Protein AF-A0A7U9S537-F1 (afdb_monomer_lite)

Foldseek 3Di:
DVVVLLVVLLVVLVVLVVVLVVVLLCCLLQVPHDPVVLVVCVVVVVLDAAEAEAPDPCPLLVVLVVCCVQQNVVRSCCVLVVLLQSLLQVLQSCCLNPVQSLDLVNQLVVQLVVLVVSLVSNNVSRSHYRHPHSSVSNSNSSSNSSVVNVVLCVPQVNDSSSSSVVVVVVSVVVVVVVVVVCCVVCVCVVVVDDPPPPPPDDDDDPDDDDDDDDDDDDDDDDDDDDDDDDDDDDDDDDDDDDDDFPKDKFKFFFADDDDWKTKGQTFDPVQDDPHDDDGDRDPPDGPIAIETEDPQEFEKEFEQADPVRDGDDIDGDDPVPDDGRWIWIFIATDDPNHTYGNYIYTYDHPPD

pLDDT: mean 71.59, std 24.26, range [21.59, 98.38]

Structure (mmCIF, N/CA/C/O backbone):
data_AF-A0A7U9S537-F1
#
_entry.id   AF-A0A7U9S537-F1
#
loop_
_atom_site.group_PDB
_atom_site.id
_atom_site.type_symbol
_atom_site.label_atom_id
_atom_site.label_alt_id
_atom_site.label_comp_id
_atom_site.label_asym_id
_atom_site.label_entity_id
_atom_site.label_seq_id
_atom_site.pdbx_PDB_ins_code
_atom_site.Cartn_x
_atom_site.Cartn_y
_atom_site.Cartn_z
_atom_site.occupancy
_atom_site.B_iso_or_equiv
_atom_site.auth_seq_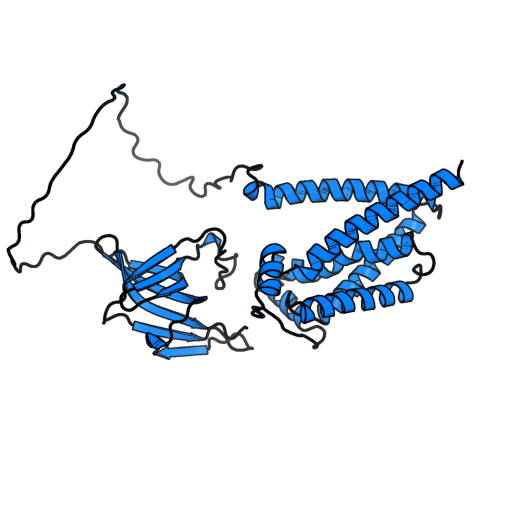id
_atom_site.auth_comp_id
_atom_site.auth_asym_id
_atom_site.auth_atom_id
_atom_site.pdbx_PDB_model_num
ATOM 1 N N . MET A 1 1 ? -14.562 14.421 32.228 1.00 60.25 1 MET A N 1
ATOM 2 C CA . MET A 1 1 ? -13.229 13.904 31.808 1.00 60.25 1 MET A CA 1
ATOM 3 C C . MET A 1 1 ? -13.270 12.826 30.713 1.00 60.25 1 MET A C 1
ATOM 5 O O . MET A 1 1 ? -12.506 12.951 29.761 1.00 60.25 1 MET A O 1
ATOM 9 N N . LYS A 1 2 ? -14.154 11.808 30.769 1.00 64.00 2 LYS A N 1
ATOM 10 C CA . LYS A 1 2 ? -14.198 10.699 29.778 1.00 64.00 2 LYS A CA 1
ATOM 11 C C . LYS A 1 2 ? -14.338 11.145 28.307 1.00 64.00 2 LYS A C 1
ATOM 13 O O . LYS A 1 2 ? -13.623 10.625 27.454 1.00 64.00 2 LYS A O 1
ATOM 18 N N . ASN A 1 3 ? -15.174 12.148 28.013 1.00 80.25 3 ASN A N 1
ATOM 19 C CA . ASN A 1 3 ? -15.318 12.674 26.645 1.00 80.25 3 ASN A CA 1
ATOM 20 C C . ASN A 1 3 ? -14.067 13.413 26.145 1.00 80.25 3 ASN A C 1
ATOM 22 O O . ASN A 1 3 ? -13.684 13.217 24.997 1.00 80.25 3 ASN A O 1
ATOM 26 N N . ARG A 1 4 ? -13.376 14.179 27.006 1.00 89.31 4 ARG A N 1
ATOM 27 C CA . ARG A 1 4 ? -12.121 14.862 26.637 1.00 89.31 4 ARG A CA 1
ATOM 28 C C . ARG A 1 4 ? -11.022 13.857 26.272 1.00 89.31 4 ARG A C 1
ATOM 30 O O . ARG A 1 4 ? -10.411 13.994 25.220 1.00 89.31 4 ARG A O 1
ATOM 37 N N . LYS A 1 5 ? -10.853 12.790 27.067 1.00 90.88 5 LYS A N 1
ATOM 38 C CA . LYS A 1 5 ? -9.895 11.706 26.773 1.00 90.88 5 LYS A CA 1
ATOM 39 C C . LYS A 1 5 ? -10.196 11.011 25.440 1.00 90.88 5 LYS A C 1
ATOM 41 O O . LYS A 1 5 ? -9.287 10.758 24.659 1.00 90.88 5 LYS A O 1
ATOM 46 N N . LYS A 1 6 ? -11.471 10.718 25.161 1.00 91.56 6 LYS A N 1
ATOM 47 C CA . LYS A 1 6 ? -11.888 10.100 23.893 1.00 91.56 6 LYS A CA 1
ATOM 48 C C . LYS A 1 6 ? -11.577 10.993 22.688 1.00 91.56 6 LYS A C 1
ATOM 50 O O . LYS A 1 6 ? -11.088 10.486 21.684 1.00 91.56 6 LYS A O 1
ATOM 55 N N . ILE A 1 7 ? -11.882 12.289 22.780 1.00 94.12 7 ILE A N 1
ATOM 56 C CA . ILE A 1 7 ? -11.614 13.260 21.709 1.00 94.12 7 ILE A CA 1
ATOM 57 C C . ILE A 1 7 ? -10.110 13.354 21.449 1.00 94.12 7 ILE A C 1
ATOM 59 O O . ILE A 1 7 ? -9.692 13.232 20.304 1.00 94.12 7 ILE A O 1
ATOM 63 N N . PHE A 1 8 ? -9.305 13.466 22.508 1.00 96.12 8 PHE A N 1
ATOM 64 C CA . PHE A 1 8 ? -7.848 13.491 22.403 1.00 96.12 8 PHE A CA 1
ATOM 65 C C . PHE A 1 8 ? -7.296 12.263 21.660 1.00 96.12 8 PHE A C 1
ATOM 67 O O . PHE A 1 8 ? -6.622 12.408 20.646 1.00 96.12 8 PHE A O 1
ATOM 74 N N . LEU A 1 9 ? -7.668 11.051 22.088 1.00 96.44 9 LEU A N 1
ATOM 75 C CA . LEU A 1 9 ? -7.214 9.807 21.451 1.00 96.44 9 LEU A CA 1
ATOM 76 C C . LEU A 1 9 ? -7.658 9.689 19.986 1.00 96.44 9 LEU A C 1
ATOM 78 O O . LEU A 1 9 ? -6.900 9.217 19.138 1.00 96.44 9 LEU A O 1
ATOM 82 N N . LYS A 1 10 ? -8.881 10.138 19.675 1.00 95.62 10 LYS A N 1
ATOM 83 C CA . LYS A 1 10 ? -9.376 10.189 18.297 1.00 95.62 10 LYS A CA 1
ATOM 84 C C . LYS A 1 10 ? -8.521 11.130 17.441 1.00 95.62 10 LYS A C 1
ATOM 86 O O . LYS A 1 10 ? -8.226 10.780 16.301 1.00 95.62 10 LYS A O 1
ATOM 91 N N . ASN A 1 11 ? -8.121 12.287 17.969 1.00 96.75 11 ASN A N 1
ATOM 92 C CA . ASN A 1 11 ? -7.274 13.243 17.252 1.00 96.75 11 ASN A CA 1
ATOM 93 C C . ASN A 1 11 ? -5.867 12.682 17.012 1.00 96.75 11 ASN A C 1
ATOM 95 O O . ASN A 1 11 ? -5.367 12.801 15.900 1.00 96.75 11 ASN A O 1
ATOM 99 N N . CYS A 1 12 ? -5.273 11.977 17.981 1.00 97.44 12 CYS A N 1
ATOM 100 C CA . CYS A 1 12 ? -4.010 11.259 17.762 1.00 97.44 12 CYS A CA 1
ATOM 101 C C . CYS A 1 12 ? -4.114 10.268 16.592 1.00 97.44 12 CYS A C 1
ATOM 103 O O . CYS A 1 12 ? -3.234 10.226 15.740 1.00 97.44 12 CYS A O 1
ATOM 105 N N . CYS A 1 13 ? -5.221 9.524 16.492 1.00 97.50 13 CYS A N 1
ATOM 106 C CA . CYS A 1 13 ? -5.442 8.618 15.362 1.00 97.50 13 CYS A CA 1
ATOM 107 C C . CYS A 1 13 ? -5.604 9.359 14.021 1.00 97.50 13 CYS A C 1
ATOM 109 O O . CYS A 1 13 ? -5.212 8.813 12.998 1.00 97.50 13 CYS A O 1
ATOM 111 N N . HIS A 1 14 ? -6.151 10.585 14.004 1.00 97.56 14 HIS A N 1
ATOM 112 C CA . HIS A 1 14 ? -6.178 11.406 12.781 1.00 97.56 14 HIS A CA 1
ATOM 113 C C . HIS A 1 14 ? -4.772 11.843 12.376 1.00 97.56 14 HIS A C 1
ATOM 115 O O . HIS A 1 14 ? -4.449 11.776 11.199 1.00 97.56 14 HIS A O 1
ATOM 121 N N . ILE A 1 15 ? -3.934 12.248 13.334 1.00 97.69 15 ILE A N 1
ATOM 122 C CA . ILE A 1 15 ? -2.543 12.637 13.061 1.00 97.69 15 ILE A CA 1
ATOM 123 C C . ILE A 1 15 ? -1.773 11.454 12.464 1.00 97.69 15 ILE A C 1
ATOM 125 O O . ILE A 1 15 ? -1.146 11.604 11.422 1.00 97.69 15 ILE A O 1
ATOM 129 N N . ILE A 1 16 ? -1.888 10.265 13.067 1.00 97.75 16 ILE A N 1
ATOM 130 C CA . ILE A 1 16 ? -1.276 9.037 12.535 1.00 97.75 16 ILE A CA 1
ATOM 131 C C . ILE A 1 16 ? -1.788 8.748 11.120 1.00 97.75 16 ILE A C 1
ATOM 133 O O . ILE A 1 16 ? -0.999 8.436 10.233 1.00 97.75 16 ILE A O 1
ATOM 137 N N . PHE A 1 17 ? -3.097 8.887 10.891 1.00 97.69 17 PHE A N 1
ATOM 138 C CA . PHE A 1 17 ? -3.678 8.668 9.571 1.00 97.69 17 PHE A CA 1
ATOM 139 C C . PHE A 1 17 ? -3.154 9.667 8.530 1.00 97.69 17 PHE A C 1
ATOM 141 O O . PHE A 1 17 ? -2.837 9.259 7.421 1.00 97.69 17 PHE A O 1
ATOM 148 N N . ILE A 1 18 ? -2.998 10.946 8.882 1.00 97.31 18 ILE A N 1
ATOM 149 C CA . ILE A 1 18 ? -2.424 11.971 7.995 1.00 97.31 18 ILE A CA 1
ATOM 150 C C . ILE A 1 18 ? -0.966 11.644 7.655 1.00 97.31 18 ILE A C 1
ATOM 152 O O . ILE A 1 18 ? -0.596 11.693 6.487 1.00 97.31 18 ILE A O 1
ATOM 156 N N . ILE A 1 19 ? -0.155 11.266 8.648 1.00 95.81 19 ILE A N 1
ATOM 157 C CA . ILE A 1 19 ? 1.237 10.848 8.422 1.00 95.81 19 ILE A CA 1
ATOM 158 C C . ILE A 1 19 ? 1.276 9.654 7.461 1.00 95.81 19 ILE A C 1
ATOM 160 O O . ILE A 1 19 ? 2.015 9.675 6.481 1.00 95.81 19 ILE A O 1
ATOM 164 N N . TYR A 1 20 ? 0.433 8.645 7.692 1.00 95.81 20 TYR A N 1
ATOM 165 C CA . TYR A 1 20 ? 0.287 7.511 6.781 1.00 95.81 20 TYR A CA 1
ATOM 166 C C . TYR A 1 20 ? -0.115 7.945 5.363 1.00 95.81 20 TYR A C 1
ATOM 168 O O . TYR A 1 20 ? 0.469 7.448 4.409 1.00 95.81 20 TYR A O 1
ATOM 176 N N . LEU A 1 21 ? -1.062 8.877 5.202 1.00 95.81 21 LEU A N 1
ATOM 177 C CA . LEU A 1 21 ? -1.477 9.360 3.880 1.00 95.81 21 LEU A CA 1
ATOM 178 C C . LEU A 1 21 ? -0.328 10.041 3.127 1.00 95.81 21 LEU A C 1
ATOM 180 O O . LEU A 1 21 ? -0.217 9.860 1.919 1.00 95.81 21 LEU A O 1
ATOM 184 N N . ILE A 1 22 ? 0.550 10.771 3.821 1.00 93.31 22 ILE A N 1
ATOM 185 C CA . ILE A 1 22 ? 1.752 11.360 3.210 1.00 93.31 22 ILE A CA 1
ATOM 186 C C . ILE A 1 22 ? 2.676 10.254 2.679 1.00 93.31 22 ILE A C 1
ATOM 188 O O . ILE A 1 22 ? 3.131 10.326 1.537 1.00 93.31 22 ILE A O 1
ATOM 192 N N . PHE A 1 23 ? 2.909 9.199 3.468 1.00 90.50 23 PHE A N 1
ATOM 193 C CA . PHE A 1 23 ? 3.682 8.039 3.013 1.00 90.50 23 PHE A CA 1
ATOM 194 C C . PHE A 1 23 ? 3.001 7.292 1.865 1.00 90.50 23 PHE A C 1
ATOM 196 O O . PHE A 1 23 ? 3.683 6.901 0.925 1.00 90.50 23 PHE A O 1
ATOM 203 N N . LEU A 1 24 ? 1.679 7.122 1.911 1.00 92.19 24 LEU A N 1
ATOM 204 C CA . LEU A 1 24 ? 0.904 6.482 0.849 1.00 92.19 24 LEU A CA 1
ATOM 205 C C . LEU A 1 24 ? 1.065 7.241 -0.471 1.00 92.19 24 LEU A C 1
ATOM 207 O O . LEU A 1 24 ? 1.394 6.630 -1.479 1.00 92.19 24 LEU A O 1
ATOM 211 N N . ILE A 1 25 ? 0.901 8.568 -0.450 1.00 90.44 25 ILE A N 1
ATOM 212 C CA . ILE A 1 25 ? 1.099 9.421 -1.628 1.00 90.44 25 ILE A CA 1
ATOM 213 C C . ILE A 1 25 ? 2.518 9.249 -2.168 1.00 90.44 25 ILE A C 1
ATOM 215 O O . ILE A 1 25 ? 2.682 9.035 -3.365 1.00 90.44 25 ILE A O 1
ATOM 219 N N . LYS A 1 26 ? 3.533 9.286 -1.292 1.00 86.81 26 LYS A N 1
ATOM 220 C CA . LYS A 1 26 ? 4.927 9.062 -1.691 1.00 86.81 26 LYS A CA 1
ATOM 221 C C . LYS A 1 26 ? 5.099 7.699 -2.371 1.00 86.81 26 LYS A C 1
ATOM 223 O O . LYS A 1 26 ? 5.650 7.633 -3.458 1.00 86.81 26 LYS A O 1
ATOM 228 N N . ILE A 1 27 ? 4.651 6.620 -1.734 1.00 85.88 27 ILE A N 1
ATOM 229 C CA . ILE A 1 27 ? 4.890 5.249 -2.207 1.00 85.88 27 ILE A CA 1
ATOM 230 C C . ILE A 1 27 ? 4.151 4.974 -3.519 1.00 85.88 27 ILE A C 1
ATOM 232 O O . ILE A 1 27 ? 4.729 4.378 -4.420 1.00 85.88 27 ILE A O 1
ATOM 236 N N . VAL A 1 28 ? 2.892 5.406 -3.630 1.00 88.06 28 VAL A N 1
ATOM 237 C CA . VAL A 1 28 ? 2.053 5.114 -4.798 1.00 88.06 28 VAL A CA 1
ATOM 238 C C . VAL A 1 28 ? 2.446 5.995 -5.981 1.00 88.06 28 VAL A C 1
ATOM 240 O O . VAL A 1 28 ? 2.776 5.475 -7.042 1.00 88.06 28 VAL A O 1
ATOM 243 N N . LEU A 1 29 ? 2.487 7.322 -5.808 1.00 84.50 29 LEU A N 1
ATOM 244 C CA . LEU A 1 29 ? 2.775 8.223 -6.929 1.00 84.50 29 LEU A CA 1
ATOM 245 C C . LEU A 1 29 ? 4.216 8.101 -7.428 1.00 84.50 29 LEU A C 1
ATOM 247 O O . LEU A 1 29 ? 4.447 8.210 -8.623 1.00 84.50 29 LEU A O 1
ATOM 251 N N . PHE A 1 30 ? 5.178 7.851 -6.539 1.00 78.38 30 PHE A N 1
ATOM 252 C CA . PHE A 1 30 ? 6.608 7.849 -6.866 1.00 78.38 30 PHE A CA 1
ATOM 253 C C . PHE A 1 30 ? 7.202 6.430 -6.882 1.00 78.38 30 PHE A C 1
ATOM 255 O O . PHE A 1 30 ? 8.385 6.242 -6.611 1.00 78.38 30 PHE A O 1
ATOM 262 N N . LYS A 1 31 ? 6.383 5.417 -7.210 1.00 72.25 31 LYS A N 1
ATOM 263 C CA . LYS A 1 31 ? 6.772 3.992 -7.250 1.00 72.25 31 LYS A CA 1
ATOM 264 C C . LYS A 1 31 ? 7.982 3.719 -8.156 1.00 72.25 31 LYS A C 1
ATOM 266 O O . LYS A 1 31 ? 8.832 2.912 -7.797 1.00 72.25 31 LYS A O 1
ATOM 271 N N . TYR A 1 32 ? 8.062 4.398 -9.304 1.00 63.59 32 TYR A N 1
ATOM 272 C CA . TYR A 1 32 ? 9.084 4.165 -10.338 1.00 63.59 32 TYR A CA 1
ATOM 273 C C . TYR A 1 32 ? 10.103 5.305 -10.489 1.00 63.59 32 TYR A C 1
ATOM 275 O O . TYR A 1 32 ? 11.031 5.191 -11.287 1.00 63.59 32 TYR A O 1
ATOM 283 N N . ARG A 1 33 ? 9.929 6.426 -9.776 1.00 64.00 33 ARG A N 1
ATOM 284 C CA . ARG A 1 33 ? 10.747 7.639 -9.944 1.00 64.00 33 ARG A CA 1
ATOM 285 C C . ARG A 1 33 ? 10.959 8.359 -8.622 1.00 64.00 33 ARG A C 1
ATOM 287 O O . ARG A 1 33 ? 10.022 8.517 -7.852 1.00 64.00 33 ARG A O 1
ATOM 294 N N . GLY A 1 34 ? 12.166 8.874 -8.393 1.00 59.47 34 GLY A N 1
ATOM 295 C CA . GLY A 1 34 ? 12.442 9.777 -7.276 1.00 59.47 34 GLY A CA 1
ATOM 296 C C . GLY A 1 34 ? 11.678 11.105 -7.389 1.00 59.47 34 GLY A C 1
ATOM 297 O O . GLY A 1 34 ? 11.375 11.579 -8.489 1.00 59.47 34 GLY A O 1
ATOM 298 N N . LEU A 1 35 ? 11.379 11.723 -6.240 1.00 59.81 35 LEU A N 1
ATOM 299 C CA . LEU A 1 35 ? 10.657 13.002 -6.158 1.00 59.81 35 LEU A CA 1
ATOM 300 C C . LEU A 1 35 ? 11.401 14.135 -6.890 1.00 59.81 35 LEU A C 1
ATOM 302 O O . LEU A 1 35 ? 10.772 14.917 -7.592 1.00 59.81 35 LEU A O 1
ATOM 306 N N . THR A 1 36 ? 12.728 14.196 -6.761 1.00 62.34 36 THR A N 1
ATOM 307 C CA . THR A 1 36 ? 13.592 15.226 -7.366 1.00 62.34 36 THR A CA 1
ATOM 308 C C . THR A 1 36 ? 13.603 15.137 -8.890 1.00 62.34 36 THR A C 1
ATOM 310 O O . THR A 1 36 ? 13.175 16.069 -9.560 1.00 62.34 36 THR A O 1
ATOM 313 N N . THR A 1 37 ? 13.940 13.966 -9.437 1.00 63.47 37 THR A N 1
ATOM 314 C CA . THR A 1 37 ? 13.983 13.706 -10.888 1.00 63.47 37 THR A CA 1
ATOM 315 C C . THR A 1 37 ? 12.644 13.978 -11.577 1.00 63.47 37 THR A C 1
ATOM 317 O O . THR A 1 37 ? 12.595 14.375 -12.738 1.00 63.47 37 THR A O 1
ATOM 320 N N . THR A 1 38 ? 11.541 13.748 -10.865 1.00 64.50 38 THR A N 1
ATOM 321 C CA . THR A 1 38 ? 10.193 14.020 -11.366 1.00 64.50 38 THR A CA 1
ATOM 322 C C . THR A 1 38 ? 9.921 15.518 -11.470 1.00 64.50 38 THR A C 1
ATOM 324 O O . THR A 1 38 ? 9.424 15.985 -12.493 1.00 64.50 38 THR A O 1
ATOM 327 N N . VAL A 1 39 ? 10.217 16.267 -10.406 1.00 69.00 39 VAL A N 1
ATOM 328 C CA . VAL A 1 39 ? 9.964 17.711 -10.350 1.00 69.00 39 VAL A CA 1
ATOM 329 C C . VAL A 1 39 ? 10.817 18.441 -11.382 1.00 69.00 39 VAL A C 1
ATOM 331 O O . VAL A 1 39 ? 10.289 19.292 -12.092 1.00 69.00 39 VAL A O 1
ATOM 334 N N . ASP A 1 40 ? 12.081 18.049 -11.539 1.00 67.25 40 ASP A N 1
ATOM 335 C CA . ASP A 1 40 ? 12.981 18.663 -12.516 1.00 67.25 40 ASP A CA 1
ATOM 336 C C . ASP A 1 40 ? 12.452 18.494 -13.946 1.00 67.25 40 ASP A C 1
ATOM 338 O O . ASP A 1 40 ? 12.347 19.476 -14.675 1.00 67.25 40 ASP A O 1
ATOM 342 N N . LYS A 1 41 ? 11.997 17.290 -14.321 1.00 68.56 41 LYS A N 1
ATOM 343 C CA . LYS A 1 41 ? 11.421 17.021 -15.653 1.00 68.56 41 LYS A CA 1
ATOM 344 C C . LYS A 1 41 ? 10.091 17.730 -15.906 1.00 68.56 41 LYS A C 1
ATOM 346 O O . LYS A 1 41 ? 9.830 18.185 -17.018 1.00 68.56 41 LYS A O 1
ATOM 351 N N . LEU A 1 42 ? 9.249 17.851 -14.876 1.00 68.38 42 LEU A N 1
ATOM 352 C CA . LEU A 1 42 ? 8.005 18.623 -14.966 1.00 68.38 42 LEU A CA 1
ATOM 353 C C . LEU A 1 42 ? 8.280 20.120 -15.165 1.00 68.38 42 LEU A C 1
ATOM 355 O O . LEU A 1 42 ? 7.538 20.777 -15.891 1.00 68.38 42 LEU A O 1
ATOM 359 N N . ILE A 1 43 ? 9.336 20.657 -14.544 1.00 75.06 43 ILE A N 1
ATOM 360 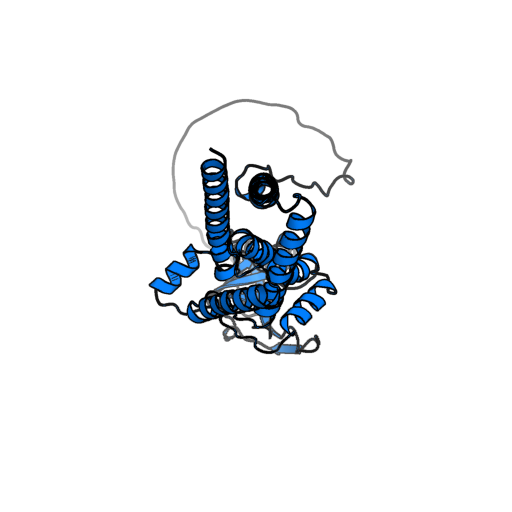C CA . ILE A 1 43 ? 9.732 22.068 -14.671 1.00 75.06 43 ILE A CA 1
ATOM 361 C C . ILE A 1 43 ? 10.418 22.336 -16.016 1.00 75.06 43 ILE A C 1
ATOM 363 O O . ILE A 1 43 ? 10.150 23.367 -16.632 1.00 75.06 43 ILE A O 1
ATOM 367 N N . THR A 1 44 ? 11.275 21.428 -16.493 1.00 74.81 44 THR A N 1
ATOM 368 C CA . THR A 1 44 ? 11.974 21.577 -17.782 1.00 74.81 44 THR A CA 1
ATOM 369 C C . THR A 1 44 ? 11.073 21.318 -18.990 1.00 74.81 44 THR A C 1
ATOM 371 O O . THR A 1 44 ? 11.455 21.638 -20.113 1.00 74.81 44 THR A O 1
ATOM 374 N N . GLY A 1 45 ? 9.870 20.771 -18.783 1.00 66.44 45 GLY A N 1
ATOM 375 C CA . GLY A 1 45 ? 8.938 20.433 -19.860 1.00 66.44 45 GLY A CA 1
ATOM 376 C C . GLY A 1 45 ? 9.359 19.200 -20.664 1.00 66.44 45 GLY A C 1
ATOM 377 O O . GLY A 1 45 ? 8.750 18.898 -21.691 1.00 66.44 45 GLY A O 1
ATOM 378 N N . GLU A 1 46 ? 10.372 18.462 -20.202 1.00 66.69 46 GLU A N 1
ATOM 379 C CA . GLU A 1 46 ? 10.752 17.179 -20.779 1.00 66.69 46 GLU A CA 1
ATOM 380 C C . GLU A 1 46 ? 9.728 16.113 -20.380 1.00 66.69 46 GLU A C 1
ATOM 382 O O . GLU A 1 46 ? 9.886 15.365 -19.413 1.00 66.69 46 GLU A O 1
ATOM 387 N N . LEU A 1 47 ? 8.657 16.018 -21.169 1.00 61.31 47 LEU A N 1
ATOM 388 C CA . LEU A 1 47 ? 7.640 14.966 -21.080 1.00 61.31 47 LEU A CA 1
ATOM 389 C C . LEU A 1 47 ? 8.160 13.620 -21.622 1.00 61.31 47 LEU A C 1
ATOM 391 O O . LEU A 1 47 ? 7.492 12.927 -22.386 1.00 61.31 47 LEU A O 1
ATOM 395 N N . SER A 1 48 ? 9.377 13.239 -21.235 1.00 55.41 48 SER A N 1
ATOM 396 C CA . SER A 1 48 ? 9.991 11.951 -21.545 1.00 55.41 48 SER A CA 1
ATOM 397 C C . SER A 1 48 ? 9.868 11.022 -20.328 1.00 55.41 48 SER A C 1
ATOM 399 O O . SER A 1 48 ? 10.582 11.099 -19.314 1.00 55.41 48 SER A O 1
ATOM 401 N N . GLY A 1 49 ? 8.893 10.113 -20.389 1.00 55.31 49 GLY A N 1
ATOM 402 C CA . GLY A 1 49 ? 8.700 9.126 -19.337 1.00 55.31 49 GLY A CA 1
ATOM 403 C C . GLY A 1 49 ? 7.809 7.949 -19.669 1.00 55.31 49 GLY A C 1
ATOM 404 O O . GLY A 1 49 ? 7.048 7.978 -20.631 1.00 55.31 49 GLY A O 1
ATOM 405 N N . LEU A 1 50 ? 7.952 6.907 -18.844 1.00 53.84 50 LEU A N 1
ATOM 406 C CA . LEU A 1 50 ? 7.144 5.694 -18.872 1.00 53.84 50 LEU A CA 1
ATOM 407 C C . LEU A 1 50 ? 5.695 6.075 -18.550 1.00 53.84 50 LEU A C 1
ATOM 409 O O . LEU A 1 50 ? 5.328 6.181 -17.384 1.00 53.84 50 LEU A O 1
ATOM 413 N N . HIS A 1 51 ? 4.896 6.327 -19.583 1.00 61.84 51 HIS A N 1
ATOM 414 C CA . HIS A 1 51 ? 3.446 6.385 -19.472 1.00 61.84 51 HIS A CA 1
ATOM 415 C C . HIS A 1 51 ? 2.902 5.226 -20.306 1.00 61.84 51 HIS A C 1
ATOM 417 O O . HIS A 1 51 ? 3.059 5.163 -21.524 1.00 61.84 51 HIS A O 1
ATOM 423 N N . SER A 1 52 ? 2.322 4.252 -19.630 1.00 70.44 52 SER A N 1
ATOM 424 C CA . SER A 1 52 ? 1.547 3.195 -20.264 1.00 70.44 52 SER A CA 1
ATOM 425 C C . SER A 1 52 ? 0.219 3.092 -19.532 1.00 70.44 52 SER A C 1
ATOM 427 O O . SER A 1 52 ? 0.064 3.582 -18.410 1.00 70.44 52 SER A O 1
ATOM 429 N N . PHE A 1 53 ? -0.779 2.544 -20.209 1.00 82.31 53 PHE A N 1
ATOM 430 C CA . PHE A 1 53 ? -2.110 2.400 -19.648 1.00 82.31 53 PHE A CA 1
ATOM 431 C C . PHE A 1 53 ? -2.579 0.973 -19.883 1.00 82.31 53 PHE A C 1
ATOM 433 O O . PHE A 1 53 ? -2.819 0.588 -21.028 1.00 82.31 53 PHE A O 1
ATOM 440 N N . ASN A 1 54 ? -2.682 0.192 -18.809 1.00 87.19 54 ASN A N 1
ATOM 441 C CA . ASN A 1 54 ? -3.251 -1.145 -18.857 1.00 87.19 54 ASN A CA 1
ATOM 442 C C . ASN A 1 54 ? -4.709 -1.112 -18.384 1.00 87.19 54 ASN A C 1
ATOM 444 O O . ASN A 1 54 ? -5.005 -0.818 -17.227 1.00 87.19 54 ASN A O 1
ATOM 448 N N . ILE A 1 55 ? -5.624 -1.457 -19.289 1.00 90.62 55 ILE A N 1
ATOM 449 C CA . ILE A 1 55 ? -7.057 -1.619 -18.995 1.00 90.62 55 ILE A CA 1
ATOM 450 C C . ILE A 1 55 ? -7.510 -3.068 -19.008 1.00 90.62 55 ILE A C 1
ATOM 452 O O . ILE A 1 55 ? -8.684 -3.324 -18.739 1.00 90.62 55 ILE A O 1
ATOM 456 N N . ILE A 1 56 ? -6.625 -3.999 -19.363 1.00 91.75 56 ILE A N 1
ATOM 457 C CA . ILE A 1 56 ? -6.959 -5.413 -19.453 1.00 91.75 56 ILE A CA 1
ATOM 458 C C . ILE A 1 56 ? -6.879 -5.982 -18.035 1.00 91.75 56 ILE A C 1
ATOM 460 O O . ILE A 1 56 ? -5.782 -6.086 -17.478 1.00 91.75 56 ILE A O 1
ATOM 464 N N . PRO A 1 57 ? -8.023 -6.348 -17.428 1.00 91.06 57 PRO A N 1
ATOM 465 C CA . PRO A 1 57 ? -8.025 -6.855 -16.068 1.00 91.06 57 PRO A CA 1
ATOM 466 C C . PRO A 1 57 ? -7.264 -8.176 -15.990 1.00 91.06 57 PRO A C 1
ATOM 468 O O . PRO A 1 57 ? -7.392 -9.036 -16.863 1.00 91.06 57 PRO A O 1
ATOM 471 N N . PHE A 1 58 ? -6.549 -8.348 -14.889 1.00 93.12 58 PHE A N 1
ATOM 472 C CA . PHE A 1 58 ? -5.714 -9.483 -14.513 1.00 93.12 58 PHE A CA 1
ATOM 473 C C . PHE A 1 58 ? -4.457 -9.695 -15.361 1.00 93.12 58 PHE A C 1
ATOM 475 O O . PHE A 1 58 ? -3.749 -10.678 -15.129 1.00 93.12 58 PHE A O 1
ATOM 482 N N . GLN A 1 59 ? -4.154 -8.813 -16.319 1.00 91.12 59 GLN A N 1
ATOM 483 C CA . GLN A 1 59 ? -2.954 -8.944 -17.140 1.00 91.12 59 GLN A CA 1
ATOM 484 C C . GLN A 1 59 ? -1.683 -8.793 -16.297 1.00 91.12 59 GLN A C 1
ATOM 486 O O . GLN A 1 59 ? -0.862 -9.709 -16.259 1.00 91.12 59 GLN A O 1
ATOM 491 N N . SER A 1 60 ? -1.535 -7.679 -15.587 1.00 88.12 60 SER A N 1
ATOM 492 C CA . SER A 1 60 ? -0.343 -7.395 -14.788 1.00 88.12 60 SER A CA 1
ATOM 493 C C . SER A 1 60 ? -0.219 -8.361 -13.616 1.00 88.12 60 SER A C 1
ATOM 495 O O . SER A 1 60 ? 0.871 -8.844 -13.315 1.00 88.12 60 SER A O 1
ATOM 497 N N . ILE A 1 61 ? -1.338 -8.740 -12.989 1.00 90.69 61 ILE A N 1
ATOM 498 C CA . ILE A 1 61 ? -1.351 -9.792 -11.958 1.00 90.69 61 ILE A CA 1
ATOM 499 C C . ILE A 1 61 ? -0.799 -11.105 -12.520 1.00 90.69 61 ILE A C 1
ATOM 501 O O . ILE A 1 61 ? -0.002 -11.775 -11.857 1.00 90.69 61 ILE A O 1
ATOM 505 N N . TRP A 1 62 ? -1.202 -11.484 -13.734 1.00 91.62 62 TRP A N 1
ATOM 506 C CA . TRP A 1 62 ? -0.700 -12.686 -14.390 1.00 91.62 62 TRP A CA 1
ATOM 507 C C . TRP A 1 62 ? 0.789 -12.576 -14.726 1.00 91.62 62 TRP A C 1
ATOM 509 O O . TRP A 1 62 ? 1.538 -13.517 -14.471 1.00 91.62 62 TRP A O 1
ATOM 519 N N . GLU A 1 63 ? 1.244 -11.428 -15.223 1.00 86.06 63 GLU A N 1
ATOM 520 C CA . GLU A 1 63 ? 2.660 -11.166 -15.502 1.00 86.06 63 GLU A CA 1
ATOM 521 C C . GLU A 1 63 ? 3.519 -11.251 -14.233 1.00 86.06 63 GLU A C 1
ATOM 523 O O . GLU A 1 63 ? 4.511 -11.983 -14.203 1.00 86.06 63 GLU A O 1
ATOM 528 N N . PHE A 1 64 ? 3.099 -10.611 -13.138 1.00 86.81 64 PHE A N 1
ATOM 529 C CA . PHE A 1 64 ? 3.779 -10.727 -11.846 1.00 86.81 64 PHE A CA 1
ATOM 530 C C . PHE A 1 64 ? 3.744 -12.155 -11.297 1.00 86.81 64 PHE A C 1
ATOM 532 O O . PHE A 1 64 ? 4.712 -12.606 -10.686 1.00 86.81 64 PHE A O 1
ATOM 539 N N . THR A 1 65 ? 2.666 -12.897 -11.551 1.00 88.50 65 THR A N 1
ATOM 540 C CA . THR A 1 65 ? 2.569 -14.310 -11.173 1.00 88.50 65 THR A CA 1
ATOM 541 C C . THR A 1 65 ? 3.553 -15.172 -11.955 1.00 88.50 65 THR A C 1
ATOM 543 O O . THR A 1 65 ? 4.252 -15.984 -11.354 1.00 88.50 65 THR A O 1
ATOM 546 N N . LYS A 1 66 ? 3.691 -14.963 -13.269 1.00 89.12 66 LYS A N 1
ATOM 547 C CA . LYS A 1 66 ? 4.719 -15.641 -14.073 1.00 89.12 66 LYS A CA 1
ATOM 548 C C . LYS A 1 66 ? 6.121 -15.340 -13.561 1.00 89.12 66 LYS A C 1
ATOM 550 O O . LYS A 1 66 ? 6.898 -16.275 -13.399 1.00 89.12 66 LYS A O 1
ATOM 555 N N . LEU A 1 67 ? 6.410 -14.073 -13.244 1.00 80.38 67 LEU A N 1
ATOM 556 C CA . LEU A 1 67 ? 7.695 -13.674 -12.663 1.00 80.38 67 LEU A CA 1
ATOM 557 C C . LEU A 1 67 ? 8.005 -14.450 -11.380 1.00 80.38 67 LEU A C 1
ATOM 559 O O . LEU A 1 67 ? 9.152 -14.835 -11.161 1.00 80.38 67 LEU A O 1
ATOM 563 N N . MET A 1 68 ? 6.990 -14.742 -10.558 1.00 85.19 68 MET A N 1
ATOM 564 C CA . MET A 1 68 ? 7.196 -15.541 -9.352 1.00 85.19 68 MET A CA 1
ATOM 565 C C . MET A 1 68 ? 7.634 -16.978 -9.639 1.00 85.19 68 MET A C 1
ATOM 567 O O . MET A 1 68 ? 8.467 -17.514 -8.913 1.00 85.19 68 MET A O 1
ATOM 571 N N . PHE A 1 69 ? 7.099 -17.588 -10.696 1.00 84.31 69 PHE A N 1
ATOM 572 C CA . PHE A 1 69 ? 7.435 -18.956 -11.093 1.00 84.31 69 PHE A CA 1
ATOM 573 C C . PHE A 1 69 ? 8.685 -19.049 -11.977 1.00 84.31 69 PHE A C 1
ATOM 575 O O . PHE A 1 69 ? 9.236 -20.135 -12.129 1.00 84.31 69 PHE A O 1
ATOM 582 N N . SER A 1 70 ? 9.158 -17.931 -12.531 1.00 78.25 70 SER A N 1
ATOM 583 C CA . SER A 1 70 ? 10.325 -17.871 -13.417 1.00 78.25 70 SER A CA 1
ATOM 584 C C . SER A 1 70 ? 11.623 -17.458 -12.708 1.00 78.25 70 SER A C 1
ATOM 586 O O . SER A 1 70 ? 12.546 -16.988 -13.367 1.00 78.25 70 SER A O 1
ATOM 588 N N . GLY A 1 71 ? 11.690 -17.577 -11.378 1.00 80.00 71 GLY A N 1
ATOM 589 C CA . GLY A 1 71 ? 12.879 -17.248 -10.579 1.00 80.00 71 GLY A CA 1
ATOM 590 C C . GLY A 1 71 ? 12.885 -15.850 -9.946 1.00 80.00 71 GLY A C 1
ATOM 591 O O . GLY A 1 71 ? 13.679 -15.603 -9.049 1.00 80.00 71 GLY A O 1
ATOM 592 N N . TYR A 1 72 ? 11.948 -14.960 -10.294 1.00 79.12 72 TYR A N 1
ATOM 593 C CA . TYR A 1 72 ? 11.860 -13.598 -9.738 1.00 79.12 72 TYR A CA 1
ATOM 594 C C . TYR A 1 72 ? 10.757 -13.463 -8.680 1.00 79.12 72 TYR A C 1
ATOM 596 O O . TYR A 1 72 ? 9.972 -12.504 -8.687 1.00 79.12 72 TYR A O 1
ATOM 604 N N . PHE A 1 73 ? 10.703 -14.422 -7.747 1.00 78.75 73 PHE A N 1
ATOM 605 C CA . PHE A 1 73 ? 9.682 -14.493 -6.696 1.00 78.75 73 PHE A CA 1
ATOM 606 C C . PHE A 1 73 ? 9.511 -13.175 -5.948 1.00 78.75 73 PHE A C 1
ATOM 608 O O . PHE A 1 73 ? 8.415 -12.620 -5.933 1.00 78.75 73 PHE A O 1
ATOM 615 N N . SER A 1 74 ? 10.594 -12.623 -5.401 1.00 77.94 74 SER A N 1
ATOM 616 C CA . SER A 1 74 ? 10.544 -11.397 -4.600 1.00 77.94 74 SER A CA 1
ATOM 617 C C . SER A 1 74 ? 9.940 -10.219 -5.367 1.00 77.94 74 SER A C 1
ATOM 619 O O . SER A 1 74 ? 9.150 -9.464 -4.808 1.00 77.94 74 SER A O 1
ATOM 621 N N . ARG A 1 75 ? 10.244 -10.073 -6.664 1.00 74.12 75 ARG A N 1
ATOM 622 C CA . ARG A 1 75 ? 9.726 -8.972 -7.489 1.00 74.12 75 ARG A CA 1
ATOM 623 C C . ARG A 1 75 ? 8.236 -9.128 -7.773 1.00 74.12 75 ARG A C 1
ATOM 625 O O . ARG A 1 75 ? 7.484 -8.172 -7.582 1.00 74.12 75 ARG A O 1
ATOM 632 N N . GLY A 1 76 ? 7.809 -10.306 -8.228 1.00 78.25 76 GLY A N 1
ATOM 633 C CA . GLY A 1 76 ? 6.396 -10.568 -8.509 1.00 78.25 76 GLY A CA 1
ATOM 634 C C . GLY A 1 76 ? 5.544 -10.491 -7.240 1.00 78.25 76 GLY A C 1
ATOM 635 O O . GLY A 1 76 ? 4.521 -9.804 -7.212 1.00 78.25 76 GLY A O 1
ATOM 636 N N . PHE A 1 77 ? 6.033 -11.093 -6.153 1.00 85.19 77 PHE A N 1
ATOM 637 C CA . PHE A 1 77 ? 5.390 -11.062 -4.845 1.00 85.19 77 PHE A CA 1
ATOM 638 C C . PHE A 1 77 ? 5.252 -9.630 -4.327 1.00 85.19 77 PHE A C 1
ATOM 640 O O . PHE A 1 77 ? 4.147 -9.216 -3.988 1.00 85.19 77 PHE A O 1
ATOM 647 N N . ASN A 1 78 ? 6.331 -8.838 -4.326 1.00 81.88 78 ASN A N 1
ATOM 648 C CA . ASN A 1 78 ? 6.296 -7.466 -3.817 1.00 81.88 78 ASN A CA 1
ATOM 649 C C . ASN A 1 78 ? 5.361 -6.551 -4.616 1.00 81.88 78 ASN A C 1
ATOM 651 O O . ASN A 1 78 ? 4.757 -5.667 -4.017 1.00 81.88 78 ASN A O 1
ATOM 655 N N . ASN A 1 79 ? 5.195 -6.753 -5.927 1.00 85.19 79 ASN A N 1
ATOM 656 C CA . ASN A 1 79 ? 4.258 -5.942 -6.712 1.00 85.19 79 ASN A CA 1
ATOM 657 C C . ASN A 1 79 ? 2.800 -6.240 -6.346 1.00 85.19 79 ASN A C 1
ATOM 659 O O . ASN A 1 79 ? 2.041 -5.319 -6.055 1.00 85.19 79 ASN A O 1
ATOM 663 N N . ILE A 1 80 ? 2.423 -7.519 -6.276 1.00 88.75 80 ILE A N 1
ATOM 664 C CA . ILE A 1 80 ? 1.049 -7.906 -5.927 1.00 88.75 80 ILE A CA 1
ATOM 665 C C . ILE A 1 80 ? 0.759 -7.570 -4.459 1.00 88.75 80 ILE A C 1
ATOM 667 O O . ILE A 1 80 ? -0.203 -6.876 -4.131 1.00 88.75 80 ILE A O 1
ATOM 671 N N . VAL A 1 81 ? 1.609 -8.059 -3.558 1.00 89.81 81 VAL A N 1
ATOM 672 C CA . VAL A 1 81 ? 1.421 -7.942 -2.110 1.00 89.81 81 VAL A CA 1
ATOM 673 C C . VAL A 1 81 ? 1.619 -6.503 -1.653 1.00 89.81 81 VAL A C 1
ATOM 675 O O . VAL A 1 81 ? 0.831 -6.015 -0.848 1.00 89.81 81 VAL A O 1
ATOM 678 N N . GLY A 1 82 ? 2.605 -5.787 -2.192 1.00 86.81 82 GLY A N 1
ATOM 679 C CA . GLY A 1 82 ? 2.846 -4.383 -1.865 1.00 86.81 82 GLY A CA 1
ATOM 680 C C . GLY A 1 82 ? 1.634 -3.502 -2.159 1.00 86.81 82 GLY A C 1
ATOM 681 O O . GLY A 1 82 ? 1.205 -2.760 -1.274 1.00 86.81 82 GLY A O 1
ATOM 682 N N . ASN A 1 83 ? 1.021 -3.651 -3.338 1.00 88.25 83 ASN A N 1
ATOM 683 C CA . ASN A 1 83 ? -0.180 -2.898 -3.711 1.00 88.25 83 ASN A CA 1
ATOM 684 C C . ASN A 1 83 ? -1.367 -3.210 -2.770 1.00 88.25 83 ASN A C 1
ATOM 686 O O . ASN A 1 83 ? -2.033 -2.306 -2.266 1.00 88.25 83 ASN A O 1
ATOM 690 N N . VAL A 1 84 ? -1.580 -4.479 -2.399 1.00 94.44 84 VAL A N 1
ATOM 691 C CA . VAL A 1 84 ? -2.628 -4.842 -1.421 1.00 94.44 84 VAL A CA 1
ATOM 692 C C . VAL A 1 84 ? -2.335 -4.253 -0.033 1.00 94.44 84 VAL A C 1
ATOM 694 O O . VAL A 1 84 ? -3.192 -3.617 0.587 1.00 94.44 84 VAL A O 1
ATOM 697 N N . PHE A 1 85 ? -1.131 -4.459 0.501 1.00 93.44 85 PHE A N 1
ATOM 698 C CA . PHE A 1 85 ? -0.830 -4.103 1.888 1.00 93.44 85 PHE A CA 1
ATOM 699 C C . PHE A 1 85 ? -0.663 -2.598 2.103 1.00 93.44 85 PHE A C 1
ATOM 701 O O . PHE A 1 85 ? -0.999 -2.118 3.188 1.00 93.44 85 PHE A O 1
ATOM 708 N N . VAL A 1 86 ? -0.237 -1.828 1.095 1.00 92.88 86 VAL A N 1
ATOM 709 C CA . VAL A 1 86 ? -0.093 -0.371 1.236 1.00 92.88 86 VAL A CA 1
ATOM 710 C C . VAL A 1 86 ? -1.446 0.324 1.445 1.00 92.88 86 VAL A C 1
ATOM 712 O O . VAL A 1 86 ? -1.516 1.303 2.191 1.00 92.88 86 VAL A O 1
ATOM 715 N N . PHE A 1 87 ? -2.542 -0.222 0.899 1.00 96.50 87 PHE A N 1
ATOM 716 C CA . PHE A 1 87 ? -3.910 0.294 1.072 1.00 96.50 87 PHE A CA 1
ATOM 717 C C . PHE A 1 87 ? -4.676 -0.296 2.268 1.00 96.50 87 PHE A C 1
ATOM 719 O O . PHE A 1 87 ? -5.728 0.227 2.656 1.00 96.50 87 PHE A O 1
ATOM 726 N N . ALA A 1 88 ? -4.164 -1.347 2.913 1.00 97.50 88 ALA A N 1
ATOM 727 C CA . ALA A 1 88 ? -4.824 -1.931 4.080 1.00 97.50 88 ALA A CA 1
ATOM 728 C C . ALA A 1 88 ? -4.987 -0.945 5.258 1.00 97.50 88 ALA A C 1
ATOM 730 O O . ALA A 1 88 ? -6.094 -0.850 5.806 1.00 97.50 88 ALA A O 1
ATOM 731 N N . PRO A 1 89 ? -3.982 -0.128 5.635 1.00 96.94 89 PRO A N 1
ATOM 732 C CA . PRO A 1 89 ? -4.174 0.870 6.682 1.00 96.94 89 PRO A CA 1
ATOM 733 C C . PRO A 1 89 ? -5.250 1.901 6.320 1.00 96.94 89 PRO A C 1
ATOM 735 O O . PRO A 1 89 ? -6.028 2.283 7.195 1.00 96.94 89 PRO A O 1
ATOM 738 N N . PHE A 1 90 ? -5.380 2.295 5.046 1.00 97.94 90 PHE A N 1
ATOM 739 C CA . PHE A 1 90 ? -6.447 3.195 4.599 1.00 97.94 90 PHE A CA 1
ATOM 740 C C . PHE A 1 90 ? -7.832 2.635 4.942 1.00 97.94 90 PHE A C 1
ATOM 742 O O . PHE A 1 90 ? -8.605 3.296 5.641 1.00 97.94 90 PHE A O 1
ATOM 749 N N . GLY A 1 91 ? -8.123 1.392 4.539 1.00 97.62 91 GLY A N 1
ATOM 750 C CA . GLY A 1 91 ? -9.396 0.726 4.840 1.00 97.62 91 GLY A CA 1
ATOM 751 C C . GLY A 1 91 ? -9.688 0.620 6.341 1.00 97.62 91 GLY A C 1
ATOM 752 O O . GLY A 1 91 ? -10.822 0.846 6.785 1.00 97.62 91 GLY A O 1
ATOM 753 N N . TYR A 1 92 ? -8.656 0.350 7.144 1.00 98.25 92 TYR A N 1
ATOM 754 C CA . TYR A 1 92 ? -8.753 0.324 8.602 1.00 98.25 92 TYR A CA 1
ATOM 755 C C . TYR A 1 92 ? -9.098 1.702 9.191 1.00 98.25 92 TYR A C 1
ATOM 757 O O . TYR A 1 92 ? -10.086 1.842 9.925 1.00 98.25 92 TYR A O 1
ATOM 765 N N . PHE A 1 93 ? -8.317 2.734 8.857 1.00 98.12 93 PHE A N 1
ATOM 766 C CA . PHE A 1 93 ? -8.452 4.070 9.437 1.00 98.12 93 PHE A CA 1
ATOM 767 C C . PHE A 1 93 ? -9.775 4.732 9.069 1.00 98.12 93 PHE A C 1
ATOM 769 O O . PHE A 1 93 ? -10.434 5.289 9.954 1.00 98.12 93 PHE A O 1
ATOM 776 N N . ILE A 1 94 ? -10.232 4.626 7.815 1.00 97.38 94 ILE A N 1
ATOM 777 C CA . ILE A 1 94 ? -11.520 5.224 7.442 1.00 97.38 94 ILE A CA 1
ATOM 778 C C . ILE A 1 94 ? -12.676 4.587 8.222 1.00 97.38 94 ILE A C 1
ATOM 780 O O . ILE A 1 94 ? -13.595 5.284 8.653 1.00 97.38 94 ILE A O 1
ATOM 784 N N . SER A 1 95 ? -12.595 3.285 8.497 1.00 97.12 95 SER A N 1
ATOM 785 C CA . SER A 1 95 ? -13.607 2.545 9.257 1.00 97.12 95 SER A CA 1
ATOM 786 C C . SER A 1 95 ? -13.582 2.882 10.752 1.00 97.12 95 SER A C 1
ATOM 788 O O . SER A 1 95 ? -14.632 2.981 11.409 1.00 97.12 95 SER A O 1
ATOM 790 N N . LEU A 1 96 ? -12.378 3.113 11.286 1.00 96.75 96 LEU A N 1
ATOM 791 C CA . LEU A 1 96 ? -12.142 3.538 12.662 1.00 96.75 96 LEU A CA 1
ATOM 792 C C . LEU A 1 96 ? -12.658 4.961 12.916 1.00 96.75 96 LEU A C 1
ATOM 794 O O . LEU A 1 96 ? -13.381 5.189 13.894 1.00 96.75 96 LEU A O 1
ATOM 798 N N . LEU A 1 97 ? -12.309 5.906 12.039 1.00 96.00 97 LEU A N 1
ATOM 799 C CA . LEU A 1 97 ? -12.518 7.342 12.241 1.00 96.00 97 LEU A CA 1
ATOM 800 C C . LEU A 1 97 ? -13.884 7.833 11.735 1.00 96.00 97 LEU A C 1
ATOM 802 O O . LEU A 1 97 ? -14.468 8.742 12.343 1.00 96.00 97 LEU A O 1
ATOM 806 N N . HIS A 1 98 ? -14.446 7.195 10.700 1.00 94.44 98 HIS A N 1
ATOM 807 C CA . HIS A 1 98 ? -15.698 7.609 10.062 1.00 94.44 98 HIS A CA 1
ATOM 808 C C . HIS A 1 98 ? -16.791 6.545 10.195 1.00 94.44 98 HIS A C 1
ATOM 810 O O . HIS A 1 98 ? -16.755 5.472 9.602 1.00 94.44 98 HIS A O 1
ATOM 816 N N . LYS A 1 99 ? -17.862 6.877 10.929 1.00 89.06 99 LYS A N 1
ATOM 817 C CA . LYS A 1 99 ? -18.989 5.953 11.166 1.00 89.06 99 LYS A CA 1
ATOM 818 C C . LYS A 1 99 ? -19.711 5.512 9.885 1.00 89.06 99 LYS A C 1
ATOM 820 O O . LYS A 1 99 ? -20.247 4.408 9.861 1.00 89.06 99 LYS A O 1
ATOM 825 N N . LYS A 1 100 ? -19.729 6.359 8.847 1.00 90.81 100 LYS A N 1
ATOM 826 C CA . LYS A 1 100 ? -20.330 6.047 7.538 1.00 90.81 100 LYS A CA 1
ATOM 827 C C . LYS A 1 100 ? -19.567 4.926 6.815 1.00 90.81 100 LYS A C 1
ATOM 829 O O . LYS A 1 100 ? -20.185 4.124 6.128 1.00 90.81 100 LYS A O 1
ATOM 834 N N . CYS A 1 101 ? -18.266 4.793 7.071 1.00 92.56 101 CYS A N 1
ATOM 835 C CA . CYS A 1 101 ? -17.381 3.795 6.472 1.00 92.56 101 CYS A CA 1
ATOM 836 C C . CYS A 1 101 ? -17.318 2.492 7.294 1.00 92.56 101 CYS A C 1
ATOM 838 O O . CYS A 1 101 ? -16.281 1.858 7.391 1.00 92.56 101 CYS A O 1
ATOM 840 N N . ARG A 1 102 ? -18.423 2.066 7.925 1.00 93.06 102 ARG A N 1
ATOM 841 C CA . ARG A 1 102 ? -18.481 0.818 8.726 1.00 93.06 102 ARG A CA 1
ATOM 842 C C . ARG A 1 102 ? -19.172 -0.350 8.010 1.00 93.06 102 ARG A C 1
ATOM 844 O O . ARG A 1 102 ? -19.517 -1.355 8.644 1.00 93.06 102 ARG A O 1
ATOM 851 N N . LYS A 1 103 ? -19.353 -0.220 6.694 1.00 95.81 103 LYS A N 1
ATOM 852 C CA . LYS A 1 103 ? -19.876 -1.241 5.778 1.00 95.81 103 LYS A CA 1
ATOM 853 C C . LYS A 1 103 ? -18.840 -1.506 4.687 1.00 95.81 103 LYS A C 1
ATOM 855 O O . LYS A 1 103 ? -18.326 -0.544 4.120 1.00 95.81 103 LYS A O 1
ATOM 860 N N . LEU A 1 104 ? -18.615 -2.780 4.355 1.00 95.56 104 LEU A N 1
ATOM 861 C CA . LEU A 1 104 ? -17.630 -3.190 3.347 1.00 95.56 104 LEU A CA 1
ATOM 862 C C . LEU A 1 104 ? -17.873 -2.495 2.003 1.00 95.56 104 LEU A C 1
ATOM 864 O O . LEU A 1 104 ? -16.958 -1.893 1.465 1.00 95.56 104 LEU A O 1
ATOM 868 N N . LYS A 1 105 ? -19.126 -2.468 1.523 1.00 96.19 105 LYS A N 1
ATOM 869 C CA . LYS A 1 105 ? -19.495 -1.782 0.272 1.00 96.19 105 LYS A CA 1
ATOM 870 C C . LYS A 1 105 ? -19.080 -0.307 0.262 1.00 96.19 105 LYS A C 1
ATOM 872 O O . LYS A 1 105 ? -18.541 0.168 -0.725 1.00 96.19 105 LYS A O 1
ATOM 877 N N . THR A 1 106 ? -19.321 0.423 1.352 1.00 96.44 106 THR A N 1
ATOM 878 C CA . THR A 1 106 ? -18.958 1.847 1.435 1.00 96.44 106 THR A CA 1
ATOM 879 C C . THR A 1 106 ? -17.446 2.034 1.413 1.00 96.44 106 THR A C 1
ATOM 881 O O . THR A 1 106 ? -16.953 2.911 0.718 1.00 96.44 106 THR A O 1
ATOM 884 N N . VAL A 1 107 ? -16.721 1.196 2.153 1.00 97.00 107 VAL A N 1
ATOM 885 C CA . VAL A 1 107 ? -15.256 1.235 2.234 1.00 97.00 107 VAL A CA 1
ATOM 886 C C . VAL A 1 107 ? -14.623 0.877 0.890 1.00 97.00 107 VAL A C 1
ATOM 888 O O . VAL A 1 107 ? -13.753 1.607 0.434 1.00 97.00 107 VAL A O 1
ATOM 891 N N . ALA A 1 108 ? -15.125 -0.157 0.213 1.00 97.00 108 ALA A N 1
ATOM 892 C CA . ALA A 1 108 ? -14.673 -0.561 -1.115 1.00 97.00 108 ALA A CA 1
ATOM 893 C C . ALA A 1 108 ? -14.921 0.524 -2.175 1.00 97.00 108 ALA A C 1
ATOM 895 O O . ALA A 1 108 ? -14.025 0.810 -2.956 1.00 97.00 108 ALA A O 1
ATOM 896 N N . ILE A 1 109 ? -16.090 1.181 -2.171 1.00 97.81 109 ILE A N 1
ATOM 897 C CA . ILE A 1 109 ? -16.382 2.287 -3.103 1.00 97.81 109 ILE A CA 1
ATOM 898 C C . ILE A 1 109 ? -15.429 3.466 -2.872 1.00 97.81 109 ILE A C 1
ATOM 900 O O . ILE A 1 109 ? -14.894 4.018 -3.827 1.00 97.81 109 ILE A O 1
ATOM 904 N N . VAL A 1 110 ? -15.197 3.853 -1.612 1.00 97.56 110 VAL A N 1
ATOM 905 C CA . VAL A 1 110 ? -14.242 4.927 -1.293 1.00 97.56 110 VAL A CA 1
ATOM 906 C C . VAL A 1 110 ? -12.827 4.530 -1.719 1.00 97.56 110 VAL A C 1
ATOM 908 O O . VAL A 1 110 ? -12.142 5.332 -2.341 1.00 97.56 110 VAL A O 1
ATOM 911 N N . GLY A 1 111 ? -12.409 3.295 -1.429 1.00 97.06 111 GLY A N 1
ATOM 912 C CA . GLY A 1 111 ? -11.115 2.758 -1.852 1.00 97.06 111 GLY A CA 1
ATOM 913 C C . GLY A 1 111 ? -10.936 2.767 -3.368 1.00 97.06 111 GLY A C 1
ATOM 914 O O . GLY A 1 111 ? -9.898 3.206 -3.844 1.00 97.06 111 GLY A O 1
ATOM 915 N N . PHE A 1 112 ? -11.970 2.375 -4.117 1.00 97.88 112 PHE A N 1
ATOM 916 C CA . PHE A 1 112 ? -11.971 2.398 -5.579 1.00 97.88 112 PHE A CA 1
ATOM 917 C C . PHE A 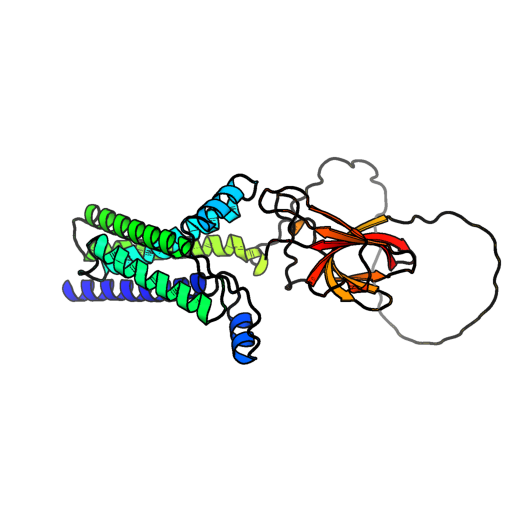1 112 ? -11.720 3.807 -6.121 1.00 97.88 112 PHE A C 1
ATOM 919 O O . PHE A 1 112 ? -10.811 3.993 -6.919 1.00 97.88 112 PHE A O 1
ATOM 926 N N . PHE A 1 113 ? -12.470 4.812 -5.655 1.00 98.06 113 PHE A N 1
ATOM 927 C CA . PHE A 1 113 ? -12.292 6.185 -6.140 1.00 98.06 113 PHE A CA 1
ATOM 928 C C . PHE A 1 113 ? -10.951 6.796 -5.731 1.00 98.06 113 PHE A C 1
ATOM 930 O O . PHE A 1 113 ? -10.378 7.559 -6.503 1.00 98.06 113 PHE A O 1
ATOM 937 N N . VAL A 1 114 ? -10.438 6.464 -4.543 1.00 97.00 114 VAL A N 1
ATOM 938 C CA . VAL A 1 114 ? -9.105 6.913 -4.122 1.00 97.00 114 VAL A CA 1
ATOM 939 C C . VAL A 1 114 ? -8.018 6.256 -4.969 1.00 97.00 114 VAL A C 1
ATOM 941 O O . VAL A 1 114 ? -7.115 6.952 -5.417 1.00 97.00 114 VAL A O 1
ATOM 944 N N . SER A 1 115 ? -8.112 4.953 -5.236 1.00 96.31 115 SER A N 1
ATOM 945 C CA . SER A 1 115 ? -7.150 4.276 -6.107 1.00 96.31 115 SER A CA 1
ATOM 946 C C . SER A 1 115 ? -7.216 4.800 -7.537 1.00 96.31 115 SER A C 1
ATOM 948 O O . SER A 1 115 ? -6.184 5.101 -8.114 1.00 96.31 115 SER A O 1
ATOM 950 N N . LEU A 1 116 ? -8.420 4.984 -8.085 1.00 95.75 116 LEU A N 1
ATOM 951 C CA . LEU A 1 116 ? -8.613 5.563 -9.412 1.00 95.75 116 LEU A CA 1
ATOM 952 C C . LEU A 1 116 ? -8.004 6.968 -9.509 1.00 95.75 116 LEU A C 1
ATOM 954 O O . LEU A 1 116 ? -7.396 7.307 -10.517 1.00 95.75 116 LEU A O 1
ATOM 958 N N . PHE A 1 117 ? -8.146 7.783 -8.461 1.00 95.81 117 PHE A N 1
ATOM 959 C CA . PHE A 1 117 ? -7.492 9.087 -8.396 1.00 95.81 117 PHE A CA 1
ATOM 960 C C . PHE A 1 117 ? -5.964 8.964 -8.471 1.00 95.81 117 PHE A C 1
ATOM 962 O O . PHE A 1 117 ? -5.345 9.727 -9.207 1.00 95.81 117 PHE A O 1
ATOM 969 N N . PHE A 1 118 ? -5.363 8.000 -7.765 1.00 93.75 118 PHE A N 1
ATOM 970 C CA . PHE A 1 118 ? -3.920 7.760 -7.842 1.00 93.75 118 PHE A CA 1
ATOM 971 C C . PHE A 1 118 ? -3.467 7.345 -9.245 1.00 93.75 118 PHE A C 1
ATOM 973 O O . PHE A 1 118 ? -2.549 7.978 -9.760 1.00 93.75 118 PHE A O 1
ATOM 980 N N . GLU A 1 119 ? -4.158 6.400 -9.891 1.00 92.75 119 GLU A N 1
ATOM 981 C CA . GLU A 1 119 ? -3.841 5.990 -11.269 1.00 92.75 119 GLU A CA 1
ATOM 982 C C . GLU A 1 119 ? -3.926 7.177 -12.243 1.00 92.75 119 GLU A C 1
ATOM 984 O O . GLU A 1 119 ? -3.019 7.419 -13.039 1.00 92.75 119 GLU A O 1
ATOM 989 N N . ILE A 1 120 ? -4.991 7.985 -12.145 1.00 91.75 120 ILE A N 1
ATOM 990 C CA . ILE A 1 120 ? -5.151 9.187 -12.977 1.00 91.75 120 ILE A CA 1
ATOM 991 C C . ILE A 1 120 ? -3.999 10.166 -12.731 1.00 91.75 120 ILE A C 1
ATOM 993 O O . ILE A 1 120 ? -3.446 10.709 -13.686 1.00 91.75 120 ILE A O 1
ATOM 997 N N . CYS A 1 121 ? -3.619 10.396 -11.472 1.00 89.88 121 CYS A N 1
ATOM 998 C CA . CYS A 1 121 ? -2.485 11.253 -11.147 1.00 89.88 121 CYS A CA 1
ATOM 999 C C . CYS A 1 121 ? -1.175 10.710 -11.722 1.00 89.88 121 CYS A C 1
ATOM 1001 O O . CYS A 1 121 ? -0.425 11.487 -12.302 1.00 89.88 121 CYS A O 1
ATOM 1003 N N . GLN A 1 122 ? -0.900 9.410 -11.598 1.00 87.00 122 GLN A N 1
ATOM 1004 C CA . GLN A 1 122 ? 0.316 8.800 -12.143 1.00 87.00 122 GLN A CA 1
ATOM 1005 C C . GLN A 1 122 ? 0.394 8.961 -13.660 1.00 87.00 122 GLN A C 1
ATOM 1007 O O . GLN A 1 122 ? 1.447 9.344 -14.172 1.00 87.00 122 GLN A O 1
ATOM 1012 N N . TYR A 1 123 ? -0.728 8.747 -14.351 1.00 86.94 123 TYR A N 1
ATOM 1013 C CA . TYR A 1 123 ? -0.826 8.902 -15.797 1.00 86.94 123 TYR A CA 1
ATOM 1014 C C . TYR A 1 123 ? -0.648 10.361 -16.241 1.00 86.94 123 TYR A C 1
ATOM 1016 O O . TYR A 1 123 ? 0.213 10.660 -17.063 1.00 86.94 123 TYR A O 1
ATOM 1024 N N . VAL A 1 124 ? -1.422 11.293 -15.670 1.00 86.94 124 VAL A N 1
ATOM 1025 C CA . VAL A 1 124 ? -1.415 12.716 -16.068 1.00 86.94 124 VAL A CA 1
ATOM 1026 C C . VAL A 1 124 ? -0.092 13.404 -15.726 1.00 86.94 124 VAL A C 1
ATOM 1028 O O . VAL A 1 124 ? 0.341 14.296 -16.451 1.00 86.94 124 VAL A O 1
ATOM 1031 N N . LEU A 1 125 ? 0.551 13.006 -14.627 1.00 83.75 125 LEU A N 1
ATOM 1032 C CA . LEU A 1 125 ? 1.811 13.591 -14.165 1.00 83.75 125 LEU A CA 1
ATOM 1033 C C . LEU A 1 125 ? 3.050 12.841 -14.685 1.00 83.75 125 LEU A C 1
ATOM 1035 O O . LEU A 1 125 ? 4.160 13.172 -14.272 1.00 83.75 125 LEU A O 1
ATOM 1039 N N . TYR A 1 126 ? 2.888 11.853 -15.577 1.00 78.38 126 TYR A N 1
ATOM 1040 C CA . TYR A 1 126 ? 3.990 11.069 -16.159 1.00 78.38 126 TYR A CA 1
ATOM 1041 C C . TYR A 1 126 ? 4.898 10.424 -15.094 1.00 78.38 126 TYR A C 1
ATOM 1043 O O . TYR A 1 126 ? 6.126 10.352 -15.234 1.00 78.38 126 TYR A O 1
ATOM 1051 N N . LEU A 1 127 ? 4.288 9.972 -13.994 1.00 76.25 127 LEU A N 1
ATOM 1052 C CA . LEU A 1 127 ? 4.991 9.350 -12.866 1.00 76.25 127 LEU A CA 1
ATOM 1053 C C . LEU A 1 127 ? 5.146 7.840 -13.034 1.00 76.25 127 LEU A C 1
ATOM 1055 O O . LEU A 1 127 ? 6.020 7.237 -12.412 1.00 76.25 127 LEU A O 1
ATOM 1059 N N . GLY A 1 128 ? 4.309 7.238 -13.875 1.00 78.00 128 GLY A N 1
ATOM 1060 C CA . GLY A 1 128 ? 4.343 5.818 -14.172 1.00 78.00 128 GLY A CA 1
ATOM 1061 C C . GLY A 1 128 ? 3.189 5.387 -15.066 1.00 78.00 128 GLY A C 1
ATOM 1062 O O . GLY A 1 128 ? 2.524 6.202 -15.709 1.00 78.00 128 GLY A O 1
ATOM 1063 N N . SER A 1 129 ? 2.960 4.079 -15.083 1.00 79.75 129 SER A N 1
ATOM 1064 C CA . SER A 1 129 ? 1.850 3.452 -15.783 1.00 79.75 129 SER A CA 1
ATOM 1065 C C . SER A 1 129 ? 0.591 3.462 -14.932 1.00 79.75 129 SER A C 1
ATOM 1067 O O . SER A 1 129 ? 0.668 3.158 -13.744 1.00 79.75 129 SER A O 1
ATOM 1069 N N . ALA A 1 130 ? -0.552 3.751 -15.546 1.00 86.75 130 ALA A N 1
ATOM 1070 C CA . ALA A 1 130 ? -1.835 3.525 -14.898 1.00 86.75 130 ALA A CA 1
ATOM 1071 C C . ALA A 1 130 ? -2.346 2.117 -15.219 1.00 86.75 130 ALA A C 1
ATOM 1073 O O . ALA A 1 130 ? -2.346 1.703 -16.381 1.00 86.75 130 ALA A O 1
ATOM 1074 N N . ASP A 1 131 ? -2.764 1.387 -14.189 1.00 90.19 131 ASP A N 1
ATOM 1075 C CA . ASP A 1 131 ? -3.064 -0.040 -14.277 1.00 90.19 131 ASP A CA 1
ATOM 1076 C C . ASP A 1 131 ? -4.370 -0.395 -13.554 1.00 90.19 131 ASP A C 1
ATOM 1078 O O . ASP A 1 131 ? -4.554 -0.143 -12.360 1.00 90.19 131 ASP A O 1
ATOM 1082 N N . ILE A 1 132 ? -5.307 -1.011 -14.279 1.00 93.81 132 ILE A N 1
ATOM 1083 C CA . ILE A 1 132 ? -6.571 -1.474 -13.701 1.00 93.81 132 ILE A CA 1
ATOM 1084 C C . ILE A 1 132 ? -6.354 -2.520 -12.597 1.00 93.81 132 ILE A C 1
ATOM 1086 O O . ILE A 1 132 ? -7.148 -2.588 -11.652 1.00 93.81 132 ILE A O 1
ATOM 1090 N N . ASP A 1 133 ? -5.276 -3.301 -12.677 1.00 94.25 133 ASP A N 1
ATOM 1091 C CA . ASP A 1 133 ? -4.953 -4.316 -11.679 1.00 94.25 133 ASP A CA 1
ATOM 1092 C C . ASP A 1 133 ? -4.504 -3.697 -10.359 1.00 94.25 133 ASP A C 1
ATOM 1094 O O . ASP A 1 133 ? -4.871 -4.204 -9.295 1.00 94.25 133 ASP A O 1
ATOM 1098 N N . ASP A 1 134 ? -3.818 -2.555 -10.404 1.00 93.25 134 ASP A N 1
ATOM 1099 C CA . ASP A 1 134 ? -3.434 -1.812 -9.206 1.00 93.25 134 ASP A CA 1
ATOM 1100 C C . ASP A 1 134 ? -4.689 -1.312 -8.475 1.00 93.25 134 ASP A C 1
ATOM 1102 O O . ASP A 1 134 ? -4.799 -1.480 -7.258 1.00 93.25 134 ASP A O 1
ATOM 1106 N N . ILE A 1 135 ? -5.724 -0.857 -9.198 1.00 96.12 135 ILE A N 1
ATOM 1107 C CA . ILE A 1 135 ? -7.033 -0.532 -8.601 1.00 96.12 135 ILE A CA 1
ATOM 1108 C C . ILE A 1 135 ? -7.661 -1.749 -7.918 1.00 96.12 135 ILE A C 1
ATOM 1110 O O . ILE A 1 135 ? -8.162 -1.638 -6.793 1.00 96.12 135 ILE A O 1
ATOM 1114 N N . ILE A 1 136 ? -7.651 -2.910 -8.574 1.00 96.56 136 ILE A N 1
ATOM 1115 C CA . ILE A 1 136 ? -8.223 -4.144 -8.019 1.00 96.56 136 ILE A CA 1
ATOM 1116 C C . ILE A 1 136 ? -7.487 -4.535 -6.730 1.00 96.56 136 ILE A C 1
ATOM 1118 O O . ILE A 1 136 ? -8.129 -4.761 -5.698 1.00 96.56 136 ILE A O 1
ATOM 1122 N N . LEU A 1 137 ? -6.153 -4.564 -6.760 1.00 96.56 137 LEU A N 1
ATOM 1123 C CA . LEU A 1 137 ? -5.311 -4.910 -5.614 1.00 96.56 137 LEU A CA 1
ATOM 1124 C C . LEU A 1 137 ? -5.474 -3.911 -4.463 1.00 96.56 137 LEU A C 1
ATOM 1126 O O . LEU A 1 137 ? -5.636 -4.318 -3.310 1.00 96.56 137 LEU A O 1
ATOM 1130 N N . ASN A 1 138 ? -5.539 -2.616 -4.758 1.00 96.94 138 ASN A N 1
ATOM 1131 C CA . ASN A 1 138 ? -5.745 -1.576 -3.755 1.00 96.94 138 ASN A CA 1
ATOM 1132 C C . ASN A 1 138 ? -7.127 -1.705 -3.095 1.00 96.94 138 ASN A C 1
ATOM 1134 O O . ASN A 1 138 ? -7.238 -1.625 -1.870 1.00 96.94 138 ASN A O 1
ATOM 1138 N N . VAL A 1 139 ? -8.191 -1.982 -3.862 1.00 97.81 139 VAL A N 1
ATOM 1139 C CA . VAL A 1 139 ? -9.535 -2.242 -3.312 1.00 97.81 139 VAL A CA 1
ATOM 1140 C C . VAL A 1 139 ? -9.549 -3.497 -2.431 1.00 97.81 139 VAL A C 1
ATOM 1142 O O . VAL A 1 139 ? -10.183 -3.485 -1.369 1.00 97.81 139 VAL A O 1
ATOM 1145 N N . LEU A 1 140 ? -8.827 -4.556 -2.815 1.00 98.06 140 LEU A N 1
ATOM 1146 C CA . LEU A 1 140 ? -8.632 -5.742 -1.971 1.00 98.06 140 LEU A CA 1
ATOM 1147 C C . LEU A 1 140 ? -7.897 -5.391 -0.670 1.00 98.06 140 LEU A C 1
ATOM 1149 O O . LEU A 1 140 ? -8.324 -5.808 0.408 1.00 98.06 140 LEU A O 1
ATOM 1153 N N . GLY A 1 141 ? -6.863 -4.555 -0.748 1.00 98.00 141 GLY A N 1
ATOM 1154 C CA . GLY A 1 141 ? -6.168 -3.991 0.406 1.00 98.00 141 GLY A CA 1
ATOM 1155 C C . GLY A 1 141 ? -7.110 -3.258 1.352 1.00 98.00 141 GLY A C 1
ATOM 1156 O O . GLY A 1 141 ? -7.191 -3.558 2.545 1.00 98.00 141 GLY A O 1
ATOM 1157 N N . VAL A 1 142 ? -7.918 -2.349 0.811 1.00 98.38 142 VAL A N 1
ATOM 1158 C CA . VAL A 1 142 ? -8.935 -1.606 1.562 1.00 98.38 142 VAL A CA 1
ATOM 1159 C C . VAL A 1 142 ? -9.944 -2.546 2.240 1.00 98.38 142 VAL A C 1
ATOM 1161 O O . VAL A 1 142 ? -10.308 -2.333 3.405 1.00 98.38 142 VAL A O 1
ATOM 1164 N N . ALA A 1 143 ? -10.375 -3.609 1.558 1.00 98.25 143 ALA A N 1
ATOM 1165 C CA . ALA A 1 143 ? -11.243 -4.631 2.137 1.00 98.25 143 ALA A CA 1
ATOM 1166 C C . ALA A 1 143 ? -10.559 -5.387 3.291 1.00 98.25 143 ALA A C 1
ATOM 1168 O O . ALA A 1 143 ? -11.173 -5.572 4.346 1.00 98.25 143 ALA A O 1
ATOM 1169 N N . LEU A 1 144 ? -9.284 -5.755 3.141 1.00 98.19 144 LEU A N 1
ATOM 1170 C CA . LEU A 1 144 ? -8.491 -6.400 4.190 1.00 98.19 144 LEU A CA 1
ATOM 1171 C C . LEU A 1 144 ? -8.357 -5.502 5.432 1.00 98.19 144 LEU A C 1
ATOM 1173 O O . LEU A 1 144 ? -8.599 -5.943 6.558 1.00 98.19 144 LEU A O 1
ATOM 1177 N N . GLY A 1 145 ? -8.089 -4.211 5.233 1.00 98.00 145 GLY A N 1
ATOM 1178 C CA . GLY A 1 145 ? -8.076 -3.206 6.297 1.00 98.00 145 GLY A CA 1
ATOM 1179 C C . GLY A 1 145 ? -9.399 -3.095 7.058 1.00 98.00 145 GLY A C 1
ATOM 1180 O O . GLY A 1 145 ? -9.433 -3.008 8.291 1.00 98.00 145 GLY A O 1
ATOM 1181 N N . PHE A 1 146 ? -10.520 -3.144 6.335 1.00 98.06 146 PHE A N 1
ATOM 1182 C CA . PHE A 1 146 ? -11.852 -3.171 6.938 1.00 98.06 146 PHE A CA 1
ATOM 1183 C C . PHE A 1 146 ? -12.090 -4.433 7.781 1.00 98.06 146 PHE A C 1
ATOM 1185 O O . PHE A 1 146 ? -12.673 -4.345 8.868 1.00 98.06 146 PHE A O 1
ATOM 1192 N N . LEU A 1 147 ? -11.643 -5.600 7.309 1.00 97.12 147 LEU A N 1
ATOM 1193 C CA . LEU A 1 147 ? -11.737 -6.849 8.068 1.00 97.12 147 LEU A CA 1
ATOM 1194 C C . LEU A 1 147 ? -10.916 -6.775 9.358 1.00 97.12 147 LEU A C 1
ATOM 1196 O O . LEU A 1 147 ? -11.425 -7.138 10.421 1.00 97.12 147 LEU A O 1
ATOM 1200 N N . PHE A 1 148 ? -9.714 -6.198 9.306 1.00 96.50 148 PHE A N 1
ATOM 1201 C CA . PHE A 1 148 ? -8.913 -5.953 10.504 1.00 96.50 148 PHE A CA 1
ATOM 1202 C C . PHE A 1 148 ? -9.644 -5.039 11.503 1.00 96.50 148 PHE A C 1
ATOM 1204 O O . PHE A 1 148 ? -9.722 -5.339 12.695 1.00 96.50 148 PHE A O 1
ATOM 1211 N N . PHE A 1 149 ? -10.300 -3.976 11.024 1.00 96.44 149 PHE A N 1
ATOM 1212 C CA . PHE A 1 149 ? -11.144 -3.124 11.868 1.00 96.44 149 PHE A CA 1
ATOM 1213 C C . PHE A 1 149 ? -12.310 -3.892 12.518 1.00 96.44 149 PHE A C 1
ATOM 1215 O O . PHE A 1 149 ? -12.641 -3.656 13.685 1.00 96.44 149 PHE A O 1
ATOM 1222 N N . LYS A 1 150 ? -12.941 -4.823 11.793 1.00 95.44 150 LYS A N 1
ATOM 1223 C CA . LYS A 1 150 ? -14.000 -5.683 12.345 1.00 95.44 150 LYS A CA 1
ATOM 1224 C C . LYS A 1 150 ? -13.467 -6.622 13.424 1.00 95.44 150 LYS A C 1
ATOM 1226 O O . LYS A 1 150 ? -14.095 -6.701 14.481 1.00 95.44 150 LYS A O 1
ATOM 1231 N N . GLY A 1 151 ? -12.312 -7.249 13.201 1.00 94.19 151 GLY A N 1
ATOM 1232 C CA . GLY A 1 151 ? -11.615 -8.044 14.216 1.00 94.19 151 GLY A CA 1
ATOM 1233 C C . GLY A 1 151 ? -11.312 -7.219 15.470 1.00 94.19 151 GLY A C 1
ATOM 1234 O O . GLY A 1 151 ? -11.657 -7.612 16.581 1.00 94.19 151 GLY A O 1
ATOM 1235 N N . MET A 1 152 ? -10.812 -5.995 15.292 1.00 93.12 152 MET A N 1
ATOM 1236 C CA . MET A 1 152 ? -10.560 -5.055 16.387 1.00 93.12 152 MET A CA 1
ATOM 1237 C C . MET A 1 152 ? -11.815 -4.707 17.199 1.00 93.12 152 MET A C 1
ATOM 1239 O O . MET A 1 152 ? -11.745 -4.592 18.421 1.00 93.12 152 MET A O 1
ATOM 1243 N N . ILE A 1 153 ? -12.984 -4.556 16.564 1.00 92.69 153 ILE A N 1
ATOM 1244 C CA . ILE A 1 153 ? -14.246 -4.348 17.297 1.00 92.69 153 ILE A CA 1
ATOM 1245 C C . ILE A 1 153 ? -14.571 -5.541 18.202 1.00 92.69 153 ILE A C 1
ATOM 1247 O O . ILE A 1 153 ? -15.081 -5.318 19.305 1.00 92.69 153 ILE A O 1
ATOM 1251 N N . ALA A 1 154 ? -14.311 -6.765 17.732 1.00 89.44 154 ALA A N 1
ATOM 1252 C CA . ALA A 1 154 ? -14.567 -7.985 18.489 1.00 89.44 154 ALA A CA 1
ATOM 1253 C C . ALA A 1 154 ? -13.656 -8.092 19.722 1.00 89.44 154 ALA A C 1
ATOM 1255 O O . ALA A 1 154 ? -14.134 -8.477 20.782 1.00 89.44 154 ALA A O 1
ATOM 1256 N N . ILE A 1 155 ? -12.392 -7.668 19.609 1.00 88.81 155 ILE A N 1
ATOM 1257 C CA . ILE A 1 155 ? -11.395 -7.752 20.690 1.00 88.81 155 ILE A CA 1
ATOM 1258 C C . ILE A 1 155 ? -11.601 -6.670 21.768 1.00 88.81 155 ILE A C 1
ATOM 1260 O O . ILE A 1 155 ? -11.378 -6.915 22.947 1.00 88.81 155 ILE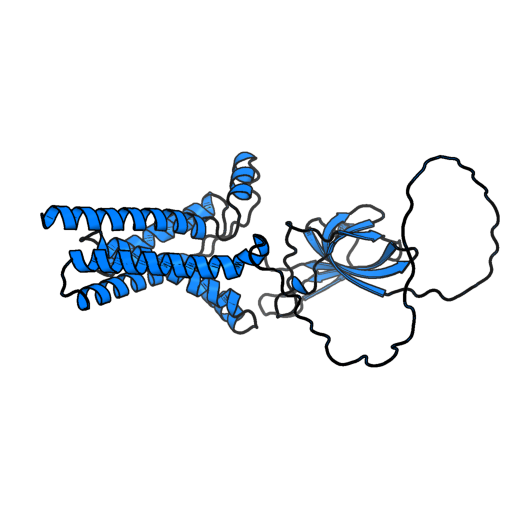 A O 1
ATOM 1264 N N . THR A 1 156 ? -12.021 -5.452 21.406 1.00 88.38 156 THR A N 1
ATOM 1265 C CA . THR A 1 156 ? -12.039 -4.308 22.346 1.00 88.38 156 THR A CA 1
ATOM 1266 C C . THR A 1 156 ? -13.394 -4.067 23.032 1.00 88.38 156 THR A C 1
ATOM 1268 O O . THR A 1 156 ? -13.802 -2.908 23.169 1.00 88.38 156 THR A O 1
ATOM 1271 N N . ASP A 1 157 ? -14.175 -5.106 23.340 1.00 81.00 157 ASP A N 1
ATOM 1272 C CA . ASP A 1 157 ? -15.512 -5.005 23.968 1.00 81.00 157 ASP A CA 1
ATOM 1273 C C . ASP A 1 157 ? -16.437 -3.940 23.343 1.00 81.00 157 ASP A C 1
ATOM 1275 O O . ASP A 1 157 ? -17.225 -3.272 24.020 1.00 81.00 157 ASP A O 1
ATOM 1279 N N . LYS A 1 158 ? -16.292 -3.673 22.040 1.00 77.56 158 LYS A N 1
ATOM 1280 C CA . LYS A 1 158 ? -16.978 -2.583 21.323 1.00 77.56 158 LYS A CA 1
ATOM 1281 C C . LYS A 1 158 ? -16.730 -1.155 21.867 1.00 77.56 158 LYS A C 1
ATOM 1283 O O . LYS A 1 158 ? -17.265 -0.206 21.278 1.00 77.56 158 LYS A O 1
ATOM 1288 N N . LYS A 1 159 ? -15.847 -0.924 22.847 1.00 88.06 159 LYS A N 1
ATOM 1289 C CA . LYS A 1 159 ? -15.507 0.415 23.375 1.00 88.06 159 LYS A CA 1
ATOM 1290 C C . LYS A 1 159 ? -14.596 1.188 22.414 1.00 88.06 159 LYS A C 1
ATOM 1292 O O . LYS A 1 159 ? -13.478 0.777 22.123 1.00 88.06 159 LYS A O 1
ATOM 1297 N N . GLU A 1 160 ? -15.033 2.368 21.955 1.00 88.94 160 GLU A N 1
ATOM 1298 C CA . GLU A 1 160 ? -14.244 3.154 20.980 1.00 88.94 160 GLU A CA 1
ATOM 1299 C C . GLU A 1 160 ? -12.888 3.611 21.534 1.00 88.94 160 GLU A C 1
ATOM 1301 O O . GLU A 1 160 ? -11.900 3.618 20.811 1.00 88.94 160 GLU A O 1
ATOM 1306 N N . THR A 1 161 ? -12.826 3.964 22.820 1.00 91.19 161 THR A N 1
ATOM 1307 C CA . THR A 1 161 ? -11.595 4.445 23.461 1.00 91.19 161 THR A CA 1
ATOM 1308 C C . THR A 1 161 ? -10.494 3.384 23.461 1.00 91.19 161 THR A C 1
ATOM 1310 O O . THR A 1 161 ? -9.340 3.722 23.226 1.00 91.19 161 THR A O 1
ATOM 1313 N N . GLN A 1 162 ? -10.842 2.112 23.684 1.00 92.62 162 GLN A N 1
ATOM 1314 C CA . GLN A 1 162 ? -9.876 1.010 23.644 1.00 92.62 162 GLN A CA 1
ATOM 1315 C C . GLN A 1 162 ? -9.341 0.799 22.225 1.00 92.62 162 GLN A C 1
ATOM 1317 O O . GLN A 1 162 ? -8.137 0.643 22.061 1.00 92.62 162 GLN A O 1
ATOM 1322 N N . ARG A 1 163 ? -10.195 0.905 21.196 1.00 94.06 163 ARG A N 1
ATOM 1323 C CA . ARG A 1 163 ? -9.747 0.830 19.794 1.00 94.06 163 ARG A CA 1
ATOM 1324 C C . ARG A 1 163 ? -8.705 1.887 19.457 1.00 94.06 163 ARG A C 1
ATOM 1326 O O . ARG A 1 163 ? -7.703 1.557 18.835 1.00 94.06 163 ARG A O 1
ATOM 1333 N N . TYR A 1 164 ? -8.914 3.135 19.882 1.00 95.81 164 TYR A N 1
ATOM 1334 C CA . TYR A 1 164 ? -7.927 4.192 19.648 1.00 95.81 164 TYR A CA 1
ATOM 1335 C C . TYR A 1 164 ? -6.601 3.901 20.359 1.00 95.81 164 TYR A C 1
ATOM 1337 O O . TYR A 1 164 ? -5.551 4.050 19.750 1.00 95.81 164 TYR A O 1
ATOM 1345 N N . VAL A 1 165 ? -6.639 3.431 21.612 1.00 95.06 165 VAL A N 1
ATOM 1346 C CA . VAL A 1 165 ? -5.421 3.071 22.359 1.00 95.06 165 VAL A CA 1
ATOM 1347 C C . VAL A 1 165 ? -4.657 1.944 21.664 1.00 95.06 165 VAL A C 1
ATOM 1349 O O . VAL A 1 165 ? -3.469 2.100 21.408 1.00 95.06 165 VAL A O 1
ATOM 1352 N N . VAL A 1 166 ? -5.331 0.848 21.298 1.00 94.50 166 VAL A N 1
ATOM 1353 C CA . VAL A 1 166 ? -4.675 -0.270 20.601 1.00 94.50 166 VAL A CA 1
ATOM 1354 C C . VAL A 1 166 ? -4.132 0.172 19.242 1.00 94.50 166 VAL A C 1
ATOM 1356 O O . VAL A 1 166 ? -3.015 -0.186 18.900 1.00 94.50 166 VAL A O 1
ATOM 1359 N N . THR A 1 167 ? -4.859 1.017 18.503 1.00 96.00 167 THR A N 1
ATOM 1360 C CA . THR A 1 167 ? -4.374 1.578 17.228 1.00 96.00 167 THR A CA 1
ATOM 1361 C C . THR A 1 167 ? -3.075 2.352 17.410 1.00 96.00 167 THR A C 1
ATOM 1363 O O . THR A 1 167 ? -2.145 2.161 16.634 1.00 96.00 167 THR A O 1
ATOM 1366 N N . ILE A 1 168 ? -2.998 3.212 18.429 1.00 96.81 168 ILE A N 1
ATOM 1367 C CA . ILE A 1 168 ? -1.796 4.002 18.716 1.00 96.81 168 ILE A CA 1
ATOM 1368 C C . ILE A 1 168 ? -0.626 3.073 19.061 1.00 96.81 168 ILE A C 1
ATOM 1370 O O . ILE A 1 168 ? 0.450 3.234 18.498 1.00 96.81 168 ILE A O 1
ATOM 1374 N N . ILE A 1 169 ? -0.847 2.067 19.913 1.00 95.94 169 ILE A N 1
ATOM 1375 C CA . ILE A 1 169 ? 0.184 1.084 20.281 1.00 95.94 169 ILE A CA 1
ATOM 1376 C C . ILE A 1 169 ? 0.676 0.318 19.045 1.00 95.94 169 ILE A C 1
ATOM 1378 O O . ILE A 1 169 ? 1.878 0.271 18.802 1.00 95.94 169 ILE A O 1
ATOM 1382 N N . LEU A 1 170 ? -0.236 -0.224 18.230 1.00 95.00 170 LEU A N 1
ATOM 1383 C CA . LEU A 1 170 ? 0.113 -0.943 17.001 1.00 95.00 170 LEU A CA 1
ATOM 1384 C C . LEU A 1 170 ? 0.846 -0.050 15.994 1.00 95.00 170 LEU A C 1
ATOM 1386 O O . LEU A 1 170 ? 1.756 -0.520 15.324 1.00 95.00 170 LEU A O 1
ATOM 1390 N N . SER A 1 171 ? 0.490 1.235 15.912 1.00 95.19 171 SER A N 1
ATOM 1391 C CA . SER A 1 171 ? 1.167 2.189 15.024 1.00 95.19 171 SER A CA 1
ATOM 1392 C C . SER A 1 171 ? 2.591 2.490 15.495 1.00 95.19 171 SER A C 1
ATOM 1394 O O . SER A 1 171 ? 3.491 2.576 14.669 1.00 95.19 171 SER A O 1
ATOM 1396 N N . ILE A 1 172 ? 2.816 2.607 16.810 1.00 95.44 172 ILE A N 1
ATOM 1397 C CA . ILE A 1 172 ? 4.159 2.789 17.384 1.00 95.44 172 ILE A CA 1
ATOM 1398 C C . ILE A 1 172 ? 5.016 1.546 17.132 1.00 95.44 172 ILE A C 1
ATOM 1400 O O . ILE A 1 172 ? 6.139 1.670 16.655 1.00 95.44 172 ILE A O 1
ATOM 1404 N N . ILE A 1 173 ? 4.477 0.351 17.396 1.00 95.38 173 ILE A N 1
ATOM 1405 C CA . ILE A 1 173 ? 5.173 -0.914 17.122 1.00 95.38 173 ILE A CA 1
ATOM 1406 C C . ILE A 1 173 ? 5.499 -1.020 15.630 1.00 95.38 173 ILE A C 1
ATOM 1408 O O . ILE A 1 173 ? 6.642 -1.287 15.273 1.00 95.38 173 ILE A O 1
ATOM 1412 N N . GLY A 1 174 ? 4.521 -0.754 14.760 1.00 91.56 174 GLY A N 1
ATOM 1413 C CA . GLY A 1 174 ? 4.709 -0.769 13.312 1.00 91.56 174 GLY A CA 1
ATOM 1414 C C . GLY A 1 174 ? 5.785 0.211 12.851 1.00 91.56 174 GLY A C 1
ATOM 1415 O O . GLY A 1 174 ? 6.609 -0.152 12.021 1.00 91.56 174 GLY A O 1
ATOM 1416 N N . PHE A 1 175 ? 5.836 1.414 13.428 1.00 90.81 175 PHE A N 1
ATOM 1417 C CA . PHE A 1 175 ? 6.877 2.397 13.128 1.00 90.81 175 PHE A CA 1
ATOM 1418 C C . PHE A 1 175 ? 8.271 1.921 13.556 1.00 90.81 175 PHE A C 1
ATOM 1420 O O . PHE A 1 175 ? 9.218 2.062 12.791 1.00 90.81 175 PHE A O 1
ATOM 1427 N N . ILE A 1 176 ? 8.400 1.313 14.741 1.00 92.38 176 ILE A N 1
ATOM 1428 C CA . ILE A 1 176 ? 9.674 0.758 15.225 1.00 92.38 176 ILE A CA 1
ATOM 1429 C C . ILE A 1 176 ? 10.144 -0.384 14.318 1.00 92.38 176 ILE A C 1
ATOM 1431 O O . ILE A 1 176 ? 11.298 -0.395 13.901 1.00 92.38 176 ILE A O 1
ATOM 1435 N N . VAL A 1 177 ? 9.252 -1.319 13.978 1.00 90.88 177 VAL A N 1
ATOM 1436 C CA . VAL A 1 177 ? 9.570 -2.453 13.096 1.00 90.88 177 VAL A CA 1
ATOM 1437 C C . VAL A 1 177 ? 9.940 -1.966 11.696 1.00 90.88 177 VAL A C 1
ATOM 1439 O O . VAL A 1 177 ? 10.957 -2.388 11.157 1.00 90.88 177 VAL A O 1
ATOM 1442 N N . ALA A 1 178 ? 9.163 -1.046 11.120 1.00 84.94 178 ALA A N 1
ATOM 1443 C CA . ALA A 1 178 ? 9.472 -0.460 9.818 1.00 84.94 178 ALA A CA 1
ATOM 1444 C C . ALA A 1 178 ? 10.805 0.300 9.836 1.00 84.94 178 ALA A C 1
ATOM 1446 O O . ALA A 1 178 ? 11.564 0.201 8.880 1.00 84.94 178 ALA A O 1
ATOM 1447 N N . GLY A 1 179 ? 11.112 1.016 10.922 1.00 83.31 179 GLY A N 1
ATOM 1448 C CA . GLY A 1 179 ? 12.396 1.687 11.111 1.00 83.31 179 GLY A CA 1
ATOM 1449 C C . GLY A 1 179 ? 13.565 0.705 11.184 1.00 83.31 179 GLY A C 1
ATOM 1450 O O . GLY A 1 179 ? 14.572 0.918 10.519 1.00 83.31 179 GLY A O 1
ATOM 1451 N N . TYR A 1 180 ? 13.415 -0.394 11.926 1.00 85.81 180 TYR A N 1
ATOM 1452 C CA . TYR A 1 180 ? 14.416 -1.462 11.990 1.00 85.81 180 TYR A CA 1
ATOM 1453 C C . TYR A 1 180 ? 14.668 -2.083 10.609 1.00 85.81 180 TYR A C 1
ATOM 1455 O O . TYR A 1 180 ? 15.807 -2.127 10.155 1.00 85.81 180 TYR A O 1
ATOM 1463 N N . LEU A 1 181 ? 13.601 -2.454 9.893 1.00 81.31 181 LEU A N 1
ATOM 1464 C CA . LEU A 1 181 ? 13.712 -2.974 8.530 1.00 81.31 181 LEU A CA 1
ATOM 1465 C C . LEU A 1 181 ? 14.342 -1.943 7.586 1.00 81.31 181 LEU A C 1
ATOM 1467 O O . LEU A 1 181 ? 15.198 -2.292 6.785 1.00 81.31 181 LEU A O 1
ATOM 1471 N N . ALA A 1 182 ? 13.979 -0.663 7.690 1.00 77.44 182 ALA A N 1
ATOM 1472 C CA . ALA A 1 182 ? 14.585 0.390 6.879 1.00 77.44 182 ALA A CA 1
ATOM 1473 C C . ALA A 1 182 ? 16.092 0.530 7.146 1.00 77.44 182 ALA A C 1
ATOM 1475 O O . ALA A 1 182 ? 16.846 0.771 6.211 1.00 77.44 182 ALA A O 1
ATOM 1476 N N . VAL A 1 183 ? 16.556 0.337 8.382 1.00 77.31 183 VAL A N 1
ATOM 1477 C CA . VAL A 1 183 ? 17.995 0.277 8.687 1.00 77.31 183 VAL A CA 1
ATOM 1478 C C . VAL A 1 183 ? 18.636 -0.978 8.097 1.00 77.31 183 VAL A C 1
ATOM 1480 O O . VAL A 1 183 ? 19.784 -0.927 7.679 1.00 77.31 183 VAL A O 1
ATOM 1483 N N . ASP A 1 184 ? 17.930 -2.097 7.998 1.00 70.50 184 ASP A N 1
ATOM 1484 C CA . ASP A 1 184 ? 18.475 -3.278 7.325 1.00 70.50 184 ASP A CA 1
ATOM 1485 C C . ASP A 1 184 ? 18.600 -3.070 5.809 1.00 70.50 184 ASP A C 1
ATOM 1487 O O . ASP A 1 184 ? 19.636 -3.405 5.240 1.00 70.50 184 ASP A O 1
ATOM 1491 N N . TYR A 1 185 ? 17.590 -2.458 5.183 1.00 63.56 185 TYR A N 1
ATOM 1492 C CA . TYR A 1 185 ? 17.555 -2.195 3.740 1.00 63.56 185 TYR A CA 1
ATOM 1493 C C . TYR A 1 185 ? 18.456 -1.030 3.307 1.00 63.56 185 TYR A C 1
ATOM 1495 O O . TYR A 1 185 ? 19.107 -1.110 2.273 1.00 63.56 185 TYR A O 1
ATOM 1503 N N . PHE A 1 186 ? 18.511 0.053 4.085 1.00 54.09 186 PHE A N 1
ATOM 1504 C CA . PHE A 1 186 ? 19.250 1.273 3.740 1.00 54.09 186 PHE A CA 1
ATOM 1505 C C . PHE A 1 186 ? 20.480 1.512 4.620 1.00 54.09 186 PHE A C 1
ATOM 1507 O O . PHE A 1 186 ? 21.224 2.460 4.392 1.00 54.09 186 PHE A O 1
ATOM 1514 N N . GLY A 1 187 ? 20.731 0.688 5.639 1.00 55.84 187 GLY A N 1
ATOM 1515 C CA . GLY A 1 187 ? 21.837 0.901 6.576 1.00 55.84 187 GLY A CA 1
ATOM 1516 C C . GLY A 1 187 ? 23.211 0.799 5.931 1.00 55.84 187 GLY A C 1
ATOM 1517 O O . GLY A 1 187 ? 24.129 1.451 6.412 1.00 55.84 187 GLY A O 1
ATOM 1518 N N . ILE A 1 188 ? 23.347 0.052 4.834 1.00 53.12 188 ILE A N 1
ATOM 1519 C CA . ILE A 1 188 ? 24.569 0.042 4.015 1.00 53.12 188 ILE A CA 1
ATOM 1520 C C . ILE A 1 188 ? 24.707 1.382 3.273 1.00 53.12 188 ILE A C 1
ATOM 1522 O O . ILE A 1 188 ? 25.759 2.009 3.331 1.00 53.12 188 ILE A O 1
ATOM 1526 N N . MET A 1 189 ? 23.615 1.883 2.684 1.00 47.03 189 MET A N 1
ATOM 1527 C CA . MET A 1 189 ? 23.565 3.171 1.972 1.00 47.03 189 MET A CA 1
ATOM 1528 C C . MET A 1 189 ? 23.852 4.376 2.886 1.00 47.03 189 MET A C 1
ATOM 1530 O O . MET A 1 189 ? 24.473 5.344 2.465 1.00 47.03 189 MET A O 1
ATOM 1534 N N . PHE A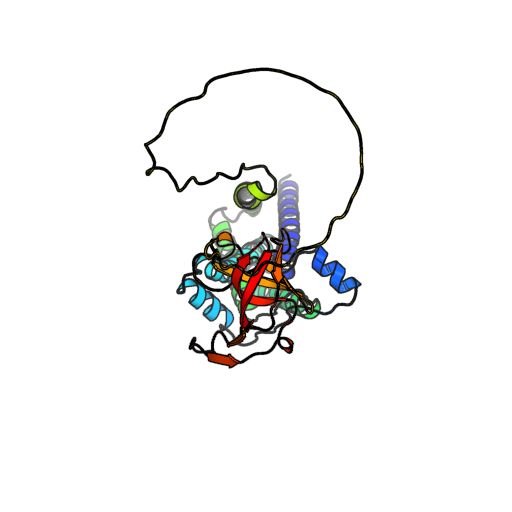 1 190 ? 23.430 4.317 4.153 1.00 46.41 190 PHE A N 1
ATOM 1535 C CA . PHE A 1 190 ? 23.672 5.367 5.150 1.00 46.41 190 PHE A CA 1
ATOM 1536 C C . PHE A 1 190 ? 24.928 5.137 6.010 1.00 46.41 190 PHE A C 1
ATOM 1538 O O . PHE A 1 190 ? 25.153 5.883 6.963 1.00 46.41 190 PHE A O 1
ATOM 1545 N N . GLY A 1 191 ? 25.733 4.104 5.727 1.00 48.97 191 GLY A N 1
ATOM 1546 C CA . GLY A 1 191 ? 26.958 3.799 6.480 1.00 48.97 191 GLY A CA 1
ATOM 1547 C C . GLY A 1 191 ? 26.737 3.346 7.934 1.00 48.97 191 GLY A C 1
ATOM 1548 O O . GLY A 1 191 ? 27.675 3.320 8.725 1.00 48.97 191 GLY A O 1
ATOM 1549 N N . ILE A 1 192 ? 25.503 2.984 8.298 1.00 62.12 192 ILE A N 1
ATOM 1550 C CA . ILE A 1 192 ? 25.108 2.471 9.622 1.00 62.12 192 ILE A CA 1
ATOM 1551 C C . ILE A 1 192 ? 25.488 0.987 9.765 1.00 62.12 192 ILE A C 1
ATOM 1553 O O . ILE A 1 192 ? 25.773 0.516 10.866 1.00 62.12 192 ILE A O 1
ATOM 1557 N N . LYS A 1 193 ? 25.525 0.245 8.652 1.00 51.38 193 LYS A N 1
ATOM 1558 C CA . LYS A 1 193 ? 26.045 -1.123 8.572 1.00 51.38 193 LYS A CA 1
ATOM 1559 C C . LYS A 1 193 ? 27.288 -1.144 7.694 1.00 51.38 193 LYS A C 1
ATOM 1561 O O . LYS A 1 193 ? 27.264 -0.665 6.565 1.00 51.38 193 LYS A O 1
ATOM 1566 N N . LYS A 1 194 ? 28.367 -1.739 8.204 1.00 48.97 194 LYS A N 1
ATOM 1567 C CA . LYS A 1 194 ? 29.564 -2.022 7.409 1.00 48.97 194 LYS A CA 1
ATOM 1568 C C . LYS A 1 194 ? 29.215 -3.124 6.406 1.00 48.97 194 LYS A C 1
ATOM 1570 O O . LYS A 1 194 ? 28.640 -4.132 6.812 1.00 48.97 194 LYS A O 1
ATOM 1575 N N . GLN A 1 195 ? 29.532 -2.922 5.128 1.00 40.31 195 GLN A N 1
ATOM 1576 C CA . GLN A 1 195 ? 29.392 -3.949 4.095 1.00 40.31 195 GLN A CA 1
ATOM 1577 C C . GLN A 1 195 ? 30.163 -5.189 4.559 1.00 40.31 195 GLN A C 1
ATOM 1579 O O . GLN A 1 195 ? 31.383 -5.154 4.722 1.00 40.31 195 GLN A O 1
ATOM 1584 N N . SER A 1 196 ? 29.443 -6.256 4.901 1.00 41.50 196 SER A N 1
ATOM 1585 C CA . SER A 1 196 ? 30.080 -7.524 5.211 1.00 41.50 196 SER A CA 1
ATOM 1586 C C . SER A 1 196 ? 30.543 -8.087 3.879 1.00 41.50 196 SER A C 1
ATOM 1588 O O . SER A 1 196 ? 29.722 -8.581 3.111 1.00 41.50 196 SER A O 1
ATOM 1590 N N . ASN A 1 197 ? 31.840 -7.978 3.594 1.00 33.50 197 ASN A N 1
ATOM 1591 C CA . ASN A 1 197 ? 32.469 -8.787 2.560 1.00 33.50 197 ASN A CA 1
ATOM 1592 C C . ASN A 1 197 ? 32.190 -10.245 2.919 1.00 33.50 197 ASN A C 1
ATOM 1594 O O . ASN A 1 197 ? 32.785 -10.792 3.848 1.00 33.50 197 ASN A O 1
ATOM 1598 N N . GLN A 1 198 ? 31.218 -10.845 2.243 1.00 31.36 198 GLN A N 1
ATOM 1599 C CA . GLN A 1 198 ? 30.955 -12.262 2.355 1.00 31.36 198 GLN A CA 1
ATOM 1600 C C . GLN A 1 198 ? 32.092 -12.939 1.598 1.00 31.36 198 GLN A C 1
ATOM 1602 O O . GLN A 1 198 ? 32.094 -13.021 0.375 1.00 31.36 198 GLN A O 1
ATOM 1607 N N . SER A 1 199 ? 33.117 -13.323 2.348 1.00 31.08 199 SER A N 1
ATOM 1608 C CA . SER A 1 199 ? 34.256 -14.102 1.893 1.00 31.08 199 SER A CA 1
ATOM 1609 C C . SER A 1 199 ? 33.773 -15.477 1.433 1.00 31.08 199 SER A C 1
ATOM 1611 O O . SER A 1 199 ? 33.803 -16.445 2.188 1.00 31.08 199 SER A O 1
ATOM 1613 N N . TYR A 1 200 ? 33.315 -15.561 0.187 1.00 30.53 200 TYR A N 1
ATOM 1614 C CA . TYR A 1 200 ? 33.464 -16.766 -0.613 1.00 30.53 200 TYR A CA 1
ATOM 1615 C C . TYR A 1 200 ? 34.908 -16.779 -1.090 1.00 30.53 200 TYR A C 1
ATOM 1617 O O . TYR A 1 200 ? 35.221 -16.131 -2.077 1.00 30.53 200 TYR A O 1
ATOM 1625 N N . LEU A 1 201 ? 35.779 -17.393 -0.289 1.00 31.36 201 LEU A N 1
ATOM 1626 C CA . LEU A 1 201 ? 37.076 -17.991 -0.633 1.00 31.36 201 LEU A CA 1
ATOM 1627 C C . LEU A 1 201 ? 37.784 -18.295 0.697 1.00 31.36 201 LEU A C 1
ATOM 1629 O O . LEU A 1 201 ? 38.740 -17.640 1.100 1.00 31.36 201 LEU A O 1
ATOM 1633 N N . SER A 1 202 ? 37.262 -19.284 1.415 1.00 31.56 202 SER A N 1
ATOM 1634 C CA . SER A 1 202 ? 38.080 -20.104 2.302 1.00 31.56 202 SER A CA 1
ATOM 1635 C C . SER A 1 202 ? 38.138 -21.493 1.683 1.00 31.56 202 SER A C 1
ATOM 1637 O O . SER A 1 202 ? 37.103 -22.016 1.274 1.00 31.56 202 SER A O 1
ATOM 1639 N N . ASP A 1 203 ? 39.347 -22.042 1.645 1.00 31.16 203 ASP A N 1
ATOM 1640 C CA . ASP A 1 203 ? 39.728 -23.382 1.187 1.00 31.16 203 ASP A CA 1
ATOM 1641 C C . ASP A 1 203 ? 40.063 -23.519 -0.302 1.00 31.16 203 ASP A C 1
ATOM 1643 O O . ASP A 1 203 ? 39.381 -24.208 -1.050 1.00 31.16 203 ASP A O 1
ATOM 1647 N N . SER A 1 204 ? 41.180 -22.912 -0.721 1.00 31.02 204 SER A N 1
ATOM 1648 C CA . SER A 1 204 ? 42.229 -23.640 -1.461 1.00 31.02 204 SER A CA 1
ATOM 1649 C C . SER A 1 204 ? 43.431 -22.737 -1.760 1.00 31.02 204 SER A C 1
ATOM 1651 O O . SER A 1 204 ? 43.613 -22.300 -2.895 1.00 31.02 204 SER A O 1
ATOM 1653 N N . SER A 1 205 ? 44.257 -22.441 -0.754 1.00 29.03 205 SER A N 1
ATOM 1654 C CA . SER A 1 205 ? 45.699 -22.161 -0.929 1.00 29.03 205 SER A CA 1
ATOM 1655 C C . SER A 1 205 ? 46.385 -22.081 0.441 1.00 29.03 205 SER A C 1
ATOM 1657 O O . SER A 1 205 ? 46.817 -21.030 0.901 1.00 29.03 205 SER A O 1
ATOM 1659 N N . ASN A 1 206 ? 46.485 -23.230 1.114 1.00 29.14 206 ASN A N 1
ATOM 1660 C CA . ASN A 1 206 ? 47.719 -23.511 1.837 1.00 29.14 206 ASN A CA 1
ATOM 1661 C C . ASN A 1 206 ? 48.733 -23.874 0.759 1.00 29.14 206 ASN A C 1
ATOM 1663 O O . ASN A 1 206 ? 48.582 -24.921 0.141 1.00 29.14 206 ASN A O 1
ATOM 1667 N N . ASP A 1 207 ? 49.648 -22.965 0.458 1.00 29.11 207 ASP A N 1
ATOM 1668 C CA . ASP A 1 207 ? 51.072 -23.255 0.304 1.00 29.11 207 ASP A CA 1
ATOM 1669 C C . ASP A 1 207 ? 51.782 -21.975 -0.141 1.00 29.11 207 ASP A C 1
ATOM 1671 O O . ASP A 1 207 ? 51.286 -21.234 -0.984 1.00 29.11 207 ASP A O 1
ATOM 1675 N N . LEU A 1 208 ? 52.966 -21.764 0.439 1.00 29.91 208 LEU A N 1
ATOM 1676 C CA . LEU A 1 208 ? 53.882 -20.621 0.300 1.00 29.91 208 LEU A CA 1
ATOM 1677 C C . LEU A 1 208 ? 53.731 -19.523 1.359 1.00 29.91 208 LEU A C 1
ATOM 1679 O O . LEU A 1 208 ? 53.451 -18.356 1.103 1.00 29.91 208 LEU A O 1
ATOM 1683 N N . GLN A 1 209 ? 54.043 -19.933 2.585 1.00 26.02 209 GLN A N 1
ATOM 1684 C CA . GLN A 1 209 ? 54.609 -19.075 3.611 1.00 26.02 209 GLN A CA 1
ATOM 1685 C C . GLN A 1 209 ? 56.142 -19.111 3.467 1.00 26.02 209 GLN A C 1
ATOM 1687 O O . GLN A 1 209 ? 56.751 -20.133 3.773 1.00 26.02 209 GLN A O 1
ATOM 1692 N N . SER A 1 210 ? 56.768 -18.017 3.029 1.00 25.70 210 SER A N 1
ATOM 1693 C CA . SER A 1 210 ? 58.166 -17.708 3.367 1.00 25.70 210 SER A CA 1
ATOM 1694 C C . SER A 1 210 ? 58.482 -16.236 3.100 1.00 25.70 210 SER A C 1
ATOM 1696 O O . SER A 1 210 ? 58.373 -15.775 1.968 1.00 25.70 210 SER A O 1
ATOM 1698 N N . ASP A 1 211 ? 58.916 -15.568 4.168 1.00 25.55 211 ASP A N 1
ATOM 1699 C CA . ASP A 1 211 ? 59.912 -14.496 4.188 1.00 25.55 211 ASP A CA 1
ATOM 1700 C C . ASP A 1 211 ? 59.578 -13.173 3.479 1.00 25.55 211 ASP A C 1
ATOM 1702 O O . ASP A 1 211 ? 59.640 -13.042 2.267 1.00 25.55 211 ASP A O 1
ATOM 1706 N N . TYR A 1 212 ? 59.286 -12.127 4.253 1.00 26.86 212 TYR A N 1
ATOM 1707 C CA . TYR A 1 212 ? 60.325 -11.212 4.739 1.00 26.86 212 TYR A CA 1
ATOM 1708 C C . TYR A 1 212 ? 59.743 -10.292 5.819 1.00 26.86 212 TYR A C 1
ATOM 1710 O O . TYR A 1 212 ? 58.713 -9.641 5.660 1.00 26.86 212 TYR A O 1
ATOM 1718 N N . SER A 1 213 ? 60.428 -10.293 6.955 1.00 24.59 213 SER A N 1
ATOM 1719 C CA . SER A 1 213 ? 60.205 -9.439 8.113 1.00 24.59 213 SER A CA 1
ATOM 1720 C C . SER A 1 213 ? 61.015 -8.147 7.966 1.00 24.59 213 SER A C 1
ATOM 1722 O O . SER A 1 213 ? 62.160 -8.215 7.532 1.00 24.59 213 SER A O 1
ATOM 1724 N N . ASN A 1 214 ? 60.421 -7.035 8.411 1.00 24.84 214 ASN A N 1
ATOM 1725 C CA . ASN A 1 214 ? 61.033 -5.813 8.957 1.00 24.84 214 ASN A CA 1
ATOM 1726 C C . ASN A 1 214 ? 62.084 -5.032 8.140 1.00 24.84 214 ASN A C 1
ATOM 1728 O O . ASN A 1 214 ? 63.168 -5.530 7.863 1.00 24.84 214 ASN A O 1
ATOM 1732 N N . ASN A 1 215 ? 61.793 -3.744 7.908 1.00 26.30 215 ASN A N 1
ATOM 1733 C CA . ASN A 1 215 ? 62.619 -2.559 8.242 1.00 26.30 215 ASN A CA 1
ATOM 1734 C C . ASN A 1 215 ? 61.979 -1.330 7.561 1.00 26.30 215 ASN A C 1
ATOM 1736 O O . ASN A 1 215 ? 61.643 -1.383 6.387 1.00 26.30 215 ASN A O 1
ATOM 1740 N N . GLU A 1 216 ? 61.502 -0.314 8.277 1.00 28.30 216 GLU A N 1
ATOM 1741 C CA . GLU A 1 216 ? 62.204 0.837 8.878 1.00 28.30 216 GLU A CA 1
ATOM 1742 C C . GLU A 1 216 ? 61.751 2.151 8.199 1.00 28.30 216 GLU A C 1
ATOM 1744 O O . GLU A 1 216 ? 61.806 2.328 6.991 1.00 28.30 216 GLU A O 1
ATOM 1749 N N . GLN A 1 217 ? 61.215 3.024 9.051 1.00 24.59 217 GLN A N 1
ATOM 1750 C CA . GLN A 1 217 ? 61.235 4.492 9.103 1.00 24.59 217 GLN A CA 1
ATOM 1751 C C . GLN A 1 217 ? 61.736 5.384 7.930 1.00 24.59 217 GLN A C 1
ATOM 1753 O O . GLN A 1 217 ? 62.886 5.325 7.527 1.00 24.59 217 GLN A O 1
ATOM 1758 N N . ILE A 1 218 ? 60.886 6.391 7.636 1.00 24.42 218 ILE A N 1
ATOM 1759 C CA . ILE A 1 218 ? 61.125 7.864 7.563 1.00 24.42 218 ILE A CA 1
ATOM 1760 C C . ILE A 1 218 ? 62.052 8.457 6.470 1.00 24.42 218 ILE A C 1
ATOM 1762 O O . ILE A 1 218 ? 63.260 8.283 6.526 1.00 24.42 218 ILE A O 1
ATOM 1766 N N . ALA A 1 219 ? 61.472 9.342 5.631 1.00 24.55 219 ALA A N 1
ATOM 1767 C CA . ALA A 1 219 ? 61.889 10.723 5.234 1.00 24.55 219 ALA A CA 1
ATOM 1768 C C . ALA A 1 219 ? 61.211 11.062 3.874 1.00 24.55 219 ALA A C 1
ATOM 1770 O O . ALA A 1 219 ? 61.264 10.236 2.976 1.00 24.55 219 ALA A O 1
ATOM 1771 N N . VAL A 1 220 ? 60.375 12.089 3.645 1.00 22.28 220 VAL A N 1
ATOM 1772 C CA . VAL A 1 220 ? 60.458 13.563 3.799 1.00 22.28 220 VAL A CA 1
ATOM 1773 C C . VAL A 1 220 ? 61.405 14.242 2.781 1.00 22.28 220 VAL A C 1
ATOM 1775 O O . VAL A 1 220 ? 62.613 14.114 2.935 1.00 22.28 220 VAL A O 1
ATOM 1778 N N . ILE A 1 221 ? 60.804 15.061 1.877 1.00 24.48 221 ILE A N 1
ATOM 1779 C CA . ILE A 1 221 ? 61.363 16.179 1.045 1.00 24.48 221 ILE A CA 1
ATOM 1780 C C . ILE A 1 221 ? 62.192 15.709 -0.187 1.00 24.48 221 ILE A C 1
ATOM 1782 O O . ILE A 1 221 ? 62.937 14.752 -0.058 1.00 24.48 221 ILE A O 1
ATOM 1786 N N . SER A 1 222 ? 62.146 16.242 -1.421 1.00 23.31 222 SER A N 1
ATOM 1787 C CA . SER A 1 222 ? 61.624 17.462 -2.087 1.00 23.31 222 SER A CA 1
ATOM 1788 C C . SER A 1 222 ? 61.745 17.316 -3.622 1.00 23.31 222 SER A C 1
ATOM 1790 O O . SER A 1 222 ? 62.661 16.638 -4.072 1.00 23.31 222 SER A O 1
ATOM 1792 N N . ASP A 1 223 ? 60.882 18.040 -4.346 1.00 23.75 223 ASP A N 1
ATOM 1793 C CA . ASP A 1 223 ? 61.102 18.910 -5.528 1.00 23.75 223 ASP A CA 1
ATOM 1794 C C . ASP A 1 223 ? 61.868 18.507 -6.813 1.00 23.75 223 ASP A C 1
ATOM 1796 O O . ASP A 1 223 ? 62.834 17.755 -6.822 1.00 23.75 223 ASP A O 1
ATOM 1800 N N . GLU A 1 224 ? 61.422 19.219 -7.866 1.00 25.64 224 GLU A N 1
ATOM 1801 C CA . GLU A 1 224 ? 62.036 19.554 -9.169 1.00 25.64 224 GLU A CA 1
ATOM 1802 C C . GLU A 1 224 ? 61.873 18.529 -10.310 1.00 25.64 224 GLU A C 1
ATOM 1804 O O . GLU A 1 224 ? 62.263 17.374 -10.215 1.00 25.64 224 GLU A O 1
ATOM 1809 N N . GLN A 1 225 ? 61.054 18.858 -11.332 1.00 23.58 225 GLN A N 1
ATOM 1810 C CA . GLN A 1 225 ? 61.435 19.547 -12.594 1.00 23.58 225 GLN A CA 1
ATOM 1811 C C . GLN A 1 225 ? 62.453 18.706 -13.394 1.00 23.58 225 GLN A C 1
ATOM 1813 O O . GLN A 1 225 ? 63.436 18.251 -12.843 1.00 23.58 225 GLN A O 1
ATOM 1818 N N . SER A 1 226 ? 62.376 18.448 -14.698 1.00 24.05 226 SER A N 1
ATOM 1819 C CA . SER A 1 226 ? 61.697 19.041 -15.854 1.00 24.05 226 SER A CA 1
ATOM 1820 C C . SER A 1 226 ? 62.246 18.328 -17.111 1.00 24.05 226 SER A C 1
ATOM 1822 O O . SER A 1 226 ? 63.310 17.720 -17.027 1.00 24.05 226 SER A O 1
ATOM 1824 N N . ASN A 1 227 ? 61.580 18.533 -18.254 1.00 23.09 227 ASN A N 1
ATOM 1825 C CA . ASN A 1 227 ? 62.085 18.429 -19.640 1.00 23.09 227 ASN A CA 1
ATOM 1826 C C . ASN A 1 227 ? 62.277 17.011 -20.213 1.00 23.09 227 ASN A C 1
ATOM 1828 O O . ASN A 1 227 ? 62.984 16.175 -19.666 1.00 23.09 227 ASN A O 1
ATOM 1832 N N . GLU A 1 228 ? 61.478 16.629 -21.215 1.00 23.98 228 GLU A N 1
ATOM 1833 C CA . GLU A 1 228 ? 61.640 16.950 -22.653 1.00 23.98 228 GLU A CA 1
ATOM 1834 C C . GLU A 1 228 ? 62.937 16.374 -23.234 1.00 23.98 228 GLU A C 1
ATOM 1836 O O . GLU A 1 228 ? 64.009 16.899 -22.974 1.00 23.98 228 GLU A O 1
ATOM 1841 N N . GLU A 1 229 ? 62.832 15.340 -24.076 1.00 23.47 229 GLU A N 1
ATOM 1842 C CA . GLU A 1 229 ? 63.101 15.492 -25.513 1.00 23.47 229 GLU A CA 1
ATOM 1843 C C . GLU A 1 229 ? 62.803 14.219 -26.319 1.00 23.47 229 GLU A C 1
ATOM 1845 O O . GLU A 1 229 ? 62.888 13.085 -25.852 1.00 23.47 229 GLU A O 1
ATOM 1850 N N . GLN A 1 230 ? 62.402 14.470 -27.563 1.00 23.45 230 GLN A N 1
ATOM 1851 C CA . GLN A 1 230 ? 62.063 13.526 -28.617 1.00 23.45 230 GLN A CA 1
ATOM 1852 C C . GLN A 1 230 ? 63.298 12.805 -29.169 1.00 23.45 230 GLN A C 1
ATOM 1854 O O . GLN A 1 230 ? 64.360 13.402 -29.312 1.00 23.45 230 GLN A O 1
ATOM 1859 N N . SER A 1 231 ? 63.122 11.573 -29.650 1.00 23.53 231 SER A N 1
ATOM 1860 C CA . SER A 1 231 ? 63.972 10.980 -30.693 1.00 23.53 231 SER A CA 1
ATOM 1861 C C . SER A 1 231 ? 63.198 9.918 -31.477 1.00 23.53 231 SER A C 1
ATOM 1863 O O . SER A 1 231 ? 62.590 9.020 -30.907 1.00 23.53 231 SER A O 1
ATOM 1865 N N . LYS A 1 232 ? 63.191 10.099 -32.799 1.00 21.59 232 LYS A N 1
ATOM 1866 C CA . LYS A 1 232 ? 62.581 9.285 -33.860 1.00 21.59 232 LYS A CA 1
ATOM 1867 C C . LYS A 1 232 ? 63.603 8.266 -34.399 1.00 21.59 232 LYS A C 1
ATOM 1869 O O . LYS A 1 232 ? 64.796 8.536 -34.311 1.00 21.59 232 LYS A O 1
ATOM 1874 N N . VAL A 1 233 ? 63.086 7.281 -35.153 1.00 22.55 233 VAL A N 1
ATOM 1875 C CA . VAL A 1 233 ? 63.771 6.308 -36.050 1.00 22.55 233 VAL A CA 1
ATOM 1876 C C . VAL A 1 233 ? 64.253 5.064 -35.280 1.00 22.55 233 VAL A C 1
ATOM 1878 O O . VAL A 1 233 ? 64.929 5.207 -34.277 1.00 22.55 233 VAL A O 1
ATOM 1881 N N . GLU A 1 234 ? 63.826 3.833 -35.587 1.00 21.77 234 GLU A N 1
ATOM 1882 C CA . GLU A 1 234 ? 63.972 3.113 -36.864 1.00 21.77 234 GLU A CA 1
ATOM 1883 C C . GLU A 1 234 ? 62.976 1.931 -36.949 1.00 21.77 234 GLU A C 1
ATOM 1885 O O . GLU A 1 234 ? 62.604 1.351 -35.931 1.00 21.77 234 GLU A O 1
ATOM 1890 N N . PHE A 1 235 ? 62.500 1.618 -38.159 1.00 22.81 235 PHE A N 1
ATOM 1891 C CA . PHE A 1 235 ? 61.697 0.428 -38.462 1.00 22.81 235 PHE A CA 1
ATOM 1892 C C . PHE A 1 235 ? 62.651 -0.757 -38.626 1.00 22.81 235 PHE A C 1
ATOM 1894 O O . PHE A 1 235 ? 63.443 -0.735 -39.562 1.00 22.81 235 PHE A O 1
ATOM 1901 N N . ASP A 1 236 ? 62.511 -1.787 -37.795 1.00 22.31 236 ASP A N 1
ATOM 1902 C CA . ASP A 1 236 ? 62.994 -3.132 -38.107 1.00 22.31 236 ASP A CA 1
ATOM 1903 C C . ASP A 1 236 ? 61.812 -4.103 -38.021 1.00 22.31 236 ASP A C 1
ATOM 1905 O O . ASP A 1 236 ? 61.179 -4.285 -36.979 1.00 22.31 236 ASP A O 1
ATOM 1909 N N . GLU A 1 237 ? 61.479 -4.682 -39.175 1.00 27.58 237 GLU A N 1
ATOM 1910 C CA . GLU A 1 237 ? 60.619 -5.851 -39.291 1.00 27.58 237 GLU A CA 1
ATOM 1911 C C . GLU A 1 237 ? 61.374 -7.058 -38.731 1.00 27.58 237 GLU A C 1
ATOM 1913 O O . GLU A 1 237 ? 62.191 -7.652 -39.429 1.00 27.58 237 GLU A O 1
ATOM 1918 N N . GLU A 1 238 ? 61.063 -7.492 -37.512 1.00 22.89 238 GLU A N 1
ATOM 1919 C CA . GLU A 1 238 ? 61.280 -8.892 -37.163 1.00 22.89 238 GLU A CA 1
ATOM 1920 C C . GLU A 1 238 ? 60.212 -9.401 -36.194 1.00 22.89 238 GLU A C 1
ATOM 1922 O O . GLU A 1 238 ? 59.920 -8.828 -35.148 1.00 22.89 238 GLU A O 1
ATOM 1927 N N . GLN A 1 239 ? 59.572 -10.486 -36.622 1.00 30.64 239 GLN A N 1
ATOM 1928 C CA . GLN A 1 239 ? 58.492 -11.178 -35.941 1.00 30.64 239 GLN A CA 1
ATOM 1929 C C . GLN A 1 239 ? 58.914 -11.636 -34.540 1.00 30.64 239 GLN A C 1
ATOM 1931 O O . GLN A 1 239 ? 59.674 -12.593 -34.402 1.00 30.64 239 GLN A O 1
ATOM 1936 N N . SER A 1 240 ? 58.292 -11.080 -33.505 1.00 24.23 240 SER A N 1
ATOM 1937 C CA . SER A 1 240 ? 58.147 -11.750 -32.214 1.00 24.23 240 SER A CA 1
ATOM 1938 C C . SER A 1 240 ? 56.665 -11.873 -31.872 1.00 24.23 240 SER A C 1
ATOM 1940 O O . SER A 1 240 ? 55.953 -10.921 -31.572 1.00 24.23 240 SER A O 1
ATOM 1942 N N . LYS A 1 241 ? 56.179 -13.109 -31.991 1.00 29.53 241 LYS A N 1
ATOM 1943 C CA . LYS A 1 241 ? 54.935 -13.551 -31.371 1.00 29.53 241 LYS A CA 1
ATOM 1944 C C . LYS A 1 241 ? 55.073 -13.487 -29.851 1.00 29.53 241 LYS A C 1
ATOM 1946 O O . LYS A 1 241 ? 56.138 -13.805 -29.327 1.00 29.53 241 LYS A O 1
ATOM 1951 N N . VAL A 1 242 ? 53.904 -13.330 -29.233 1.00 30.77 242 VAL A N 1
ATOM 1952 C CA . VAL A 1 242 ? 53.556 -13.572 -27.827 1.00 30.77 242 VAL A CA 1
ATOM 1953 C C . VAL A 1 242 ? 53.694 -12.335 -26.946 1.00 30.77 242 VAL A C 1
ATOM 1955 O O . VAL A 1 242 ? 54.741 -12.108 -26.367 1.00 30.77 242 VAL A O 1
ATOM 1958 N N . ASP A 1 243 ? 52.579 -11.621 -26.792 1.00 30.62 243 ASP A N 1
ATOM 1959 C CA . ASP A 1 243 ? 52.104 -11.200 -25.476 1.00 30.62 243 ASP A CA 1
ATOM 1960 C C . ASP A 1 243 ? 50.577 -11.353 -25.457 1.00 30.62 243 ASP A C 1
ATOM 1962 O O . ASP A 1 243 ? 49.902 -11.192 -26.470 1.00 30.62 243 ASP A O 1
ATOM 1966 N N . SER A 1 244 ? 50.065 -11.849 -24.339 1.00 38.09 244 SER A N 1
ATOM 1967 C CA . SER A 1 244 ? 48.723 -12.401 -24.156 1.00 38.09 244 SER A CA 1
ATOM 1968 C C . SER A 1 244 ? 47.598 -11.398 -24.434 1.00 38.09 244 SER A C 1
ATOM 1970 O O . SER A 1 244 ? 47.352 -10.512 -23.617 1.00 38.09 244 SER A O 1
ATOM 1972 N N . ASP A 1 245 ? 46.866 -11.601 -25.532 1.00 46.84 245 ASP A N 1
ATOM 1973 C CA . ASP A 1 245 ? 45.556 -10.988 -25.762 1.00 46.84 245 ASP A CA 1
ATOM 1974 C C . ASP A 1 245 ? 44.571 -11.546 -24.720 1.00 46.84 245 ASP A C 1
ATOM 1976 O O . ASP A 1 245 ? 44.006 -12.629 -24.892 1.00 46.84 245 ASP A O 1
ATOM 1980 N N . GLU A 1 246 ? 44.387 -10.848 -23.598 1.00 54.88 246 GLU A N 1
ATOM 1981 C CA . GLU A 1 246 ? 43.292 -11.176 -22.685 1.00 54.88 246 GLU A CA 1
ATOM 1982 C C . GLU A 1 246 ? 41.972 -10.839 -23.387 1.00 54.88 246 GLU A C 1
ATOM 1984 O O . GLU A 1 246 ? 41.630 -9.671 -23.604 1.00 54.88 246 GLU A O 1
ATOM 1989 N N . GLU A 1 247 ? 41.250 -11.884 -23.797 1.00 74.31 247 GLU A N 1
ATOM 1990 C CA . GLU A 1 247 ? 39.900 -11.754 -24.332 1.00 74.31 247 GLU A CA 1
ATOM 1991 C C . GLU A 1 247 ? 38.951 -11.278 -23.229 1.00 74.31 247 GLU A C 1
ATOM 1993 O O . GLU A 1 247 ? 38.923 -11.825 -22.123 1.00 74.31 247 GLU A O 1
ATOM 1998 N N . PHE A 1 248 ? 38.130 -10.278 -23.546 1.00 75.94 248 PHE A N 1
ATOM 1999 C CA . PHE A 1 248 ? 37.089 -9.785 -22.653 1.00 75.94 248 PHE A CA 1
ATOM 2000 C C . PHE A 1 248 ? 35.699 -9.953 -23.266 1.00 75.94 248 PHE A C 1
ATOM 2002 O O . PHE A 1 248 ? 35.518 -9.905 -24.483 1.00 75.94 248 PHE A O 1
ATOM 2009 N N . ASP A 1 249 ? 34.706 -10.078 -22.387 1.00 79.94 249 ASP A N 1
ATOM 2010 C CA . ASP A 1 249 ? 33.280 -10.005 -22.701 1.00 79.94 249 ASP A CA 1
ATOM 2011 C C . ASP A 1 249 ? 32.640 -9.015 -21.716 1.00 79.94 249 ASP A C 1
ATOM 2013 O O . ASP A 1 249 ? 32.636 -9.242 -20.502 1.00 79.94 249 ASP A O 1
ATOM 2017 N N . ILE A 1 250 ? 32.180 -7.866 -22.218 1.00 75.44 250 ILE A N 1
ATOM 2018 C CA . ILE A 1 250 ? 31.625 -6.789 -21.393 1.00 75.44 250 ILE A CA 1
ATOM 2019 C C . ILE A 1 250 ? 30.189 -6.494 -21.811 1.00 75.44 250 ILE A C 1
ATOM 2021 O O . ILE A 1 250 ? 29.897 -6.197 -22.967 1.00 75.44 250 ILE A O 1
ATOM 2025 N N . TYR A 1 251 ? 29.302 -6.486 -20.820 1.00 80.75 251 TYR A N 1
ATOM 2026 C CA . TYR A 1 251 ? 27.899 -6.122 -20.970 1.00 80.75 251 TYR A CA 1
ATOM 2027 C C . TYR A 1 251 ? 27.666 -4.728 -20.393 1.00 80.75 251 TYR A C 1
ATOM 2029 O O . TYR A 1 251 ? 28.139 -4.413 -19.297 1.00 80.75 251 TYR A O 1
ATOM 2037 N N . GLY A 1 252 ? 26.922 -3.888 -21.107 1.00 78.06 252 GLY A N 1
ATOM 2038 C CA . GLY A 1 252 ? 26.682 -2.523 -20.658 1.00 78.06 252 GLY A CA 1
ATOM 2039 C C . GLY A 1 252 ? 25.643 -1.760 -21.465 1.00 78.06 252 GLY A C 1
ATOM 2040 O O . GLY A 1 252 ? 25.097 -2.249 -22.455 1.00 78.06 252 GLY A O 1
ATOM 2041 N N . HIS A 1 253 ? 25.379 -0.534 -21.020 1.00 78.81 253 HIS A N 1
ATOM 2042 C CA . HIS A 1 253 ? 24.577 0.444 -21.754 1.00 78.81 253 HIS A CA 1
ATOM 2043 C C . HIS A 1 253 ? 25.490 1.489 -22.390 1.00 78.81 253 HIS A C 1
ATOM 2045 O O . HIS A 1 253 ? 26.386 2.005 -21.720 1.00 78.81 253 HIS A O 1
ATOM 2051 N N . ILE A 1 254 ? 25.249 1.830 -23.658 1.00 76.44 254 ILE A N 1
ATOM 2052 C CA . ILE A 1 254 ? 25.997 2.890 -24.347 1.00 76.44 254 ILE A CA 1
ATOM 2053 C C . ILE A 1 254 ? 25.712 4.232 -23.671 1.00 76.44 254 ILE A C 1
ATOM 2055 O O . ILE A 1 254 ? 24.568 4.689 -23.653 1.00 76.44 254 ILE A O 1
ATOM 2059 N N . THR A 1 255 ? 26.750 4.889 -23.159 1.00 71.12 255 THR A N 1
ATOM 2060 C CA . THR A 1 255 ? 26.656 6.242 -22.587 1.00 71.12 255 THR A CA 1
ATOM 2061 C C . THR A 1 255 ? 27.164 7.305 -23.554 1.00 71.12 255 THR A C 1
ATOM 2063 O O . THR A 1 255 ? 26.611 8.402 -23.598 1.00 71.12 255 THR A O 1
ATOM 2066 N N . ALA A 1 256 ? 28.166 6.970 -24.368 1.00 66.00 256 ALA A N 1
ATOM 2067 C CA . ALA A 1 256 ? 28.686 7.803 -25.447 1.00 66.00 256 ALA A CA 1
ATOM 2068 C C . ALA A 1 256 ? 29.345 6.925 -26.522 1.00 66.00 256 ALA A C 1
ATOM 2070 O O . ALA A 1 256 ? 29.771 5.808 -26.240 1.00 66.00 256 ALA A O 1
ATOM 2071 N N . TYR A 1 257 ? 29.438 7.414 -27.755 1.00 79.25 257 TYR A N 1
ATOM 2072 C CA . TYR A 1 257 ? 30.210 6.767 -28.816 1.00 79.25 257 TYR A CA 1
ATOM 2073 C C . TYR A 1 257 ? 30.650 7.796 -29.855 1.00 79.25 257 TYR A C 1
ATOM 2075 O O . TYR A 1 257 ? 29.983 8.812 -30.059 1.00 79.25 257 TYR A O 1
ATOM 2083 N N . ASP A 1 258 ? 31.773 7.522 -30.509 1.00 77.50 258 ASP A N 1
ATOM 2084 C CA . ASP A 1 258 ? 32.309 8.315 -31.606 1.00 77.50 258 ASP A CA 1
ATOM 2085 C C . ASP A 1 258 ? 32.852 7.417 -32.730 1.00 77.50 258 ASP A C 1
ATOM 2087 O O . ASP A 1 258 ? 32.511 6.235 -32.857 1.00 77.50 258 ASP A O 1
ATOM 2091 N N . ASN A 1 259 ? 33.677 7.991 -33.609 1.00 70.94 259 ASN A N 1
ATOM 2092 C CA . ASN A 1 259 ? 34.210 7.243 -34.732 1.00 70.94 259 ASN A CA 1
ATOM 2093 C C . ASN A 1 259 ? 35.253 6.188 -34.344 1.00 70.94 259 ASN A C 1
ATOM 2095 O O . ASN A 1 259 ? 35.407 5.228 -35.095 1.00 70.94 259 ASN A O 1
ATOM 2099 N N . ALA A 1 260 ? 35.918 6.335 -33.204 1.00 75.75 260 ALA A N 1
ATOM 2100 C CA . ALA A 1 260 ? 37.027 5.491 -32.783 1.00 75.75 260 ALA A CA 1
ATOM 2101 C C . ALA A 1 260 ? 36.714 4.666 -31.527 1.00 75.75 260 ALA A C 1
ATOM 2103 O O . ALA A 1 260 ? 37.482 3.764 -31.202 1.00 75.75 260 ALA A O 1
ATOM 2104 N N . SER A 1 261 ? 35.627 4.953 -30.807 1.00 82.94 261 SER A N 1
ATOM 2105 C CA . SER A 1 261 ? 35.358 4.355 -29.502 1.00 82.94 261 SER A CA 1
ATOM 2106 C C . SER A 1 261 ? 33.882 4.358 -29.094 1.00 82.94 261 SER A C 1
ATOM 2108 O O . SER A 1 261 ? 33.067 5.139 -29.584 1.00 82.94 261 SER A O 1
ATOM 2110 N N . ILE A 1 262 ? 33.545 3.470 -28.161 1.00 79.06 262 ILE A N 1
ATOM 2111 C CA . ILE A 1 262 ? 32.266 3.399 -27.455 1.00 79.06 262 ILE A CA 1
ATOM 2112 C C . ILE A 1 262 ? 32.566 3.429 -25.961 1.00 79.06 262 ILE A C 1
ATOM 2114 O O . ILE A 1 262 ? 33.355 2.625 -25.467 1.00 79.06 262 ILE A O 1
ATOM 2118 N N . THR A 1 263 ? 31.909 4.323 -25.232 1.00 78.44 263 THR A N 1
ATOM 2119 C CA . THR A 1 263 ? 31.881 4.307 -23.772 1.00 78.44 263 THR A CA 1
ATOM 2120 C C . THR A 1 263 ? 30.600 3.633 -23.310 1.00 78.44 263 THR A C 1
ATOM 2122 O O . THR A 1 263 ? 29.491 4.013 -23.700 1.00 78.44 263 THR A O 1
ATOM 2125 N N . ILE A 1 264 ? 30.760 2.629 -22.459 1.00 78.69 264 ILE A N 1
ATOM 2126 C CA . ILE A 1 264 ? 29.661 1.898 -21.845 1.00 78.69 264 ILE A CA 1
ATOM 2127 C C . ILE A 1 264 ? 29.686 2.071 -20.337 1.00 78.69 264 ILE A C 1
ATOM 2129 O O . ILE A 1 264 ? 30.748 2.104 -19.723 1.00 78.69 264 ILE A O 1
ATOM 2133 N N . ASN A 1 265 ? 28.504 2.144 -19.734 1.00 76.50 265 ASN A N 1
ATOM 2134 C CA . ASN A 1 265 ? 28.361 1.876 -18.312 1.00 76.50 265 ASN A CA 1
ATOM 2135 C C . ASN A 1 265 ? 28.287 0.358 -18.136 1.00 76.50 265 ASN A C 1
ATOM 2137 O O . ASN A 1 265 ? 27.301 -0.259 -18.563 1.00 76.50 265 ASN A O 1
ATOM 2141 N N . LYS A 1 266 ? 29.350 -0.232 -17.586 1.00 75.00 266 LYS A N 1
ATOM 2142 C CA . LYS A 1 266 ? 29.453 -1.669 -17.370 1.00 75.00 266 LYS A CA 1
ATOM 2143 C C . LYS A 1 266 ? 28.404 -2.103 -16.361 1.00 75.00 266 LYS A C 1
ATOM 2145 O O . LYS A 1 266 ? 28.210 -1.498 -15.312 1.00 75.00 266 LYS A O 1
ATOM 2150 N N . VAL A 1 267 ? 27.738 -3.189 -16.700 1.00 66.88 267 VAL A N 1
ATOM 2151 C CA . VAL A 1 267 ? 26.882 -3.915 -15.780 1.00 66.88 267 VAL A CA 1
ATOM 2152 C C . VAL A 1 267 ? 27.754 -4.925 -15.037 1.00 66.88 267 VAL A C 1
ATOM 2154 O O . VAL A 1 267 ? 28.413 -5.750 -15.674 1.00 66.88 267 VAL A O 1
ATOM 2157 N N . LYS A 1 268 ? 27.747 -4.903 -13.702 1.00 59.62 268 LYS A N 1
ATOM 2158 C CA . LYS A 1 268 ? 28.454 -5.908 -12.891 1.00 59.62 268 LYS A CA 1
ATOM 2159 C C . LYS A 1 268 ? 27.617 -7.178 -12.757 1.00 59.62 268 LYS A C 1
ATOM 2161 O O . LYS A 1 268 ? 26.395 -7.108 -12.810 1.00 59.62 268 LYS A O 1
ATOM 2166 N N . GLU A 1 269 ? 28.251 -8.333 -12.525 1.00 48.75 269 GLU A N 1
ATOM 2167 C CA . GLU A 1 269 ? 27.535 -9.587 -12.196 1.00 48.75 269 GLU A CA 1
ATOM 2168 C C . GLU A 1 269 ? 26.561 -9.407 -11.018 1.00 48.75 269 GLU A C 1
ATOM 2170 O O . GLU A 1 269 ? 25.482 -9.986 -11.004 1.00 48.75 269 GLU A O 1
ATOM 2175 N N . GLU A 1 270 ? 26.906 -8.514 -10.091 1.00 44.88 270 GLU A N 1
ATOM 2176 C CA . GLU A 1 270 ? 26.108 -8.098 -8.933 1.00 44.88 270 GLU A CA 1
ATOM 2177 C C . GLU A 1 270 ? 24.817 -7.339 -9.312 1.00 44.88 270 GLU A C 1
ATOM 2179 O O . GLU A 1 270 ? 23.844 -7.352 -8.557 1.00 44.88 270 GLU A O 1
ATOM 2184 N N . ASP A 1 271 ? 24.791 -6.700 -10.488 1.00 42.81 271 ASP A N 1
ATOM 2185 C CA . ASP A 1 271 ? 23.632 -5.986 -11.042 1.00 42.81 271 ASP A CA 1
ATOM 2186 C C . ASP A 1 271 ? 22.688 -6.921 -11.824 1.00 42.81 271 ASP A C 1
ATOM 2188 O O . ASP A 1 271 ? 21.581 -6.525 -12.215 1.00 42.81 271 ASP A O 1
ATOM 2192 N N . PHE A 1 272 ? 23.103 -8.171 -12.058 1.00 42.94 272 PHE A N 1
ATOM 2193 C CA . PHE A 1 272 ? 22.226 -9.223 -12.553 1.00 42.94 272 PHE A CA 1
ATOM 2194 C C . PHE A 1 272 ? 21.557 -9.899 -11.354 1.00 42.94 272 PHE A C 1
ATOM 2196 O O . PHE A 1 272 ? 22.179 -10.643 -10.602 1.00 42.94 272 PHE A O 1
ATOM 2203 N N . GLY A 1 273 ? 20.254 -9.671 -11.174 1.00 37.56 273 GLY A N 1
ATOM 2204 C CA . GLY A 1 273 ? 19.478 -10.460 -10.214 1.00 37.56 273 GLY A CA 1
ATOM 2205 C C . GLY A 1 273 ? 19.590 -11.959 -10.522 1.00 37.56 273 GLY A C 1
ATOM 2206 O O . GLY A 1 273 ? 19.715 -12.332 -11.688 1.00 37.56 273 GLY A O 1
ATOM 2207 N N . GLU A 1 274 ? 19.538 -12.811 -9.491 1.00 33.81 274 GLU A N 1
ATOM 2208 C CA . GLU A 1 274 ? 19.573 -14.277 -9.619 1.00 33.81 274 GLU A CA 1
ATOM 2209 C C . GLU A 1 274 ? 18.540 -14.762 -10.659 1.00 33.81 274 GLU A C 1
ATOM 2211 O O . GLU A 1 274 ? 17.345 -14.864 -10.390 1.00 33.81 274 GLU A O 1
ATOM 2216 N N . GLY A 1 275 ? 19.004 -14.995 -11.890 1.00 33.47 275 GLY A N 1
ATOM 2217 C CA . GLY A 1 275 ? 18.157 -15.223 -13.061 1.00 33.47 275 GLY A CA 1
ATOM 2218 C C . GLY A 1 275 ? 18.637 -14.404 -14.262 1.00 33.47 275 GLY A C 1
ATOM 2219 O O . GLY A 1 275 ? 18.334 -13.221 -14.396 1.00 33.47 275 GLY A O 1
ATOM 2220 N N . LYS A 1 276 ? 19.393 -15.059 -15.145 1.00 35.69 276 LYS A N 1
ATOM 2221 C CA . LYS A 1 276 ? 20.033 -14.524 -16.358 1.00 35.69 276 LYS A CA 1
ATOM 2222 C C . LYS A 1 276 ? 19.149 -13.553 -17.170 1.00 35.69 276 LYS A C 1
ATOM 2224 O O . LYS A 1 276 ? 18.108 -13.962 -17.676 1.00 35.69 276 LYS A O 1
ATOM 2229 N N . GLY A 1 277 ? 19.648 -12.332 -17.420 1.00 35.00 277 GLY A N 1
ATOM 2230 C CA . GLY A 1 277 ? 19.430 -11.652 -18.710 1.00 35.00 277 GLY A CA 1
ATOM 2231 C C . GLY A 1 277 ? 18.948 -10.195 -18.744 1.00 35.00 277 GLY A C 1
ATOM 2232 O O . GLY A 1 277 ? 18.815 -9.668 -19.843 1.00 35.00 277 GLY A O 1
ATOM 2233 N N . ILE A 1 278 ? 18.676 -9.512 -17.626 1.00 34.31 278 ILE A N 1
ATOM 2234 C CA . ILE A 1 278 ? 18.275 -8.090 -17.667 1.00 34.31 278 ILE A CA 1
ATOM 2235 C C . ILE A 1 278 ? 18.938 -7.336 -16.523 1.00 34.31 278 ILE A C 1
ATOM 2237 O O . ILE A 1 278 ? 18.465 -7.366 -15.390 1.00 34.31 278 ILE A O 1
ATOM 2241 N N . ALA A 1 279 ? 19.999 -6.614 -16.851 1.00 35.19 279 ALA A N 1
ATOM 2242 C CA . ALA A 1 279 ? 20.613 -5.677 -15.937 1.00 35.19 279 ALA A CA 1
ATOM 2243 C C . ALA A 1 279 ? 20.004 -4.281 -16.037 1.00 35.19 279 ALA A C 1
ATOM 2245 O O . ALA A 1 279 ? 19.675 -3.789 -17.120 1.00 35.19 279 ALA A O 1
ATOM 2246 N N . SER A 1 280 ? 19.864 -3.645 -14.883 1.00 39.28 280 SER A N 1
ATOM 2247 C CA . SER A 1 280 ? 19.544 -2.231 -14.739 1.00 39.28 280 SER A CA 1
ATOM 2248 C C . SER A 1 280 ? 20.768 -1.584 -14.108 1.00 39.28 280 SER A C 1
ATOM 2250 O O . SER A 1 280 ? 20.828 -1.480 -12.886 1.00 39.28 280 SER A O 1
ATOM 2252 N N . GLY A 1 281 ? 21.746 -1.187 -14.926 1.00 36.22 281 GLY A N 1
ATOM 2253 C CA . GLY A 1 281 ? 22.877 -0.402 -14.434 1.00 36.22 281 GLY A CA 1
ATOM 2254 C C . GLY A 1 281 ? 22.347 0.847 -13.732 1.00 36.22 281 GLY A C 1
ATOM 2255 O O . GLY A 1 281 ? 21.606 1.635 -14.322 1.00 36.22 281 GLY A O 1
ATOM 2256 N N . SER A 1 282 ? 22.645 0.990 -12.443 1.00 35.88 282 SER A N 1
ATOM 2257 C CA . SER A 1 282 ? 22.231 2.160 -11.677 1.00 35.88 282 SER A CA 1
ATOM 2258 C C . SER A 1 282 ? 23.055 3.377 -12.115 1.00 35.88 282 SER A C 1
ATOM 2260 O O . SER A 1 282 ? 24.276 3.321 -12.235 1.00 35.88 282 SER A O 1
ATOM 2262 N N . VAL A 1 283 ? 22.382 4.501 -12.376 1.00 38.91 283 VAL A N 1
ATOM 2263 C CA . VAL A 1 283 ? 23.016 5.784 -12.755 1.00 38.91 283 VAL A CA 1
ATOM 2264 C C . VAL A 1 283 ? 23.771 6.415 -11.569 1.00 38.91 283 VAL A C 1
ATOM 2266 O O . VAL A 1 283 ? 24.508 7.380 -11.738 1.00 38.91 283 VAL A O 1
ATOM 2269 N N . GLU A 1 284 ? 23.619 5.869 -10.360 1.00 36.16 284 GLU A N 1
ATOM 2270 C CA . GLU A 1 284 ? 24.190 6.434 -9.133 1.00 36.16 284 GLU A CA 1
ATOM 2271 C C . GLU A 1 284 ? 25.671 6.072 -8.908 1.00 36.16 284 GLU A C 1
ATOM 2273 O O . GLU A 1 284 ? 26.310 6.710 -8.073 1.00 36.16 284 GLU A O 1
ATOM 2278 N N . ASN A 1 285 ? 26.247 5.114 -9.654 1.00 43.00 285 ASN A N 1
ATOM 2279 C CA . ASN A 1 285 ? 27.673 4.765 -9.550 1.00 43.00 285 ASN A CA 1
ATOM 2280 C C . ASN A 1 285 ? 28.213 4.183 -10.882 1.00 43.00 285 ASN A C 1
ATOM 2282 O O . ASN A 1 285 ? 28.231 2.965 -11.056 1.00 43.00 285 ASN A O 1
ATOM 2286 N N . PRO A 1 286 ? 28.581 5.025 -11.867 1.00 53.25 286 PRO A N 1
ATOM 2287 C CA . PRO A 1 286 ? 28.886 4.555 -13.215 1.00 53.25 286 PRO A CA 1
ATOM 2288 C C . PRO A 1 286 ? 30.259 3.862 -13.279 1.00 53.25 286 PRO A C 1
ATOM 2290 O O . PRO A 1 286 ? 31.282 4.466 -12.959 1.00 53.25 286 PRO A O 1
ATOM 2293 N N . ASP A 1 287 ? 30.283 2.607 -13.728 1.00 66.00 287 ASP A N 1
ATOM 2294 C CA . ASP A 1 287 ? 31.506 1.848 -14.019 1.00 66.00 287 ASP A CA 1
ATOM 2295 C C . ASP A 1 287 ? 31.826 2.007 -15.511 1.00 66.00 287 ASP A C 1
ATOM 2297 O O . ASP A 1 287 ? 31.491 1.167 -16.350 1.00 66.00 287 ASP A O 1
ATOM 2301 N N . LEU A 1 288 ? 32.338 3.190 -15.866 1.00 71.81 288 LEU A N 1
ATOM 2302 C CA . LEU A 1 288 ? 32.541 3.573 -17.261 1.00 71.81 288 LEU A CA 1
ATOM 2303 C C . LEU A 1 288 ? 33.764 2.879 -17.848 1.00 71.81 288 LEU A C 1
ATOM 2305 O O . LEU A 1 288 ? 34.887 3.085 -17.391 1.00 71.81 288 LEU A O 1
ATOM 2309 N N . GLN A 1 289 ? 33.544 2.154 -18.939 1.00 76.94 289 GLN A N 1
ATOM 2310 C CA . GLN A 1 289 ? 34.602 1.548 -19.728 1.00 76.94 289 GLN A CA 1
ATOM 2311 C C . GLN A 1 289 ? 34.545 2.074 -21.160 1.00 76.94 289 GLN A C 1
ATOM 2313 O O . GLN A 1 289 ? 33.492 2.051 -21.798 1.00 76.94 289 GLN A O 1
ATOM 2318 N N . THR A 1 290 ? 35.687 2.516 -21.682 1.00 80.56 290 THR A N 1
ATOM 2319 C CA . THR A 1 290 ? 35.829 2.878 -23.097 1.00 80.56 290 THR A CA 1
ATOM 2320 C C . THR A 1 290 ? 36.457 1.721 -23.863 1.00 80.56 290 THR A C 1
ATOM 2322 O O . THR A 1 290 ? 37.484 1.183 -23.445 1.00 80.56 290 THR A O 1
ATOM 2325 N N . VAL A 1 291 ? 35.839 1.356 -24.985 1.00 82.19 291 VAL A N 1
ATOM 2326 C CA . VAL A 1 291 ? 36.303 0.320 -25.912 1.00 82.19 291 VAL A CA 1
ATOM 2327 C C . VAL A 1 291 ? 36.488 0.932 -27.296 1.00 82.19 291 VAL A C 1
ATOM 2329 O O . VAL A 1 291 ? 35.603 1.623 -27.795 1.00 82.19 291 VAL A O 1
ATOM 2332 N N . TYR A 1 292 ? 37.636 0.691 -27.919 1.00 80.31 292 TYR A N 1
ATOM 2333 C CA . TYR A 1 292 ? 37.984 1.210 -29.235 1.00 80.31 292 TYR A CA 1
ATOM 2334 C C . TYR A 1 292 ? 37.428 0.326 -30.354 1.00 80.31 292 TYR A C 1
ATOM 2336 O O . TYR A 1 292 ? 37.450 -0.902 -30.270 1.00 80.31 292 TYR A O 1
ATOM 2344 N N . ILE A 1 293 ? 36.932 0.968 -31.409 1.00 84.56 293 ILE A N 1
ATOM 2345 C CA . ILE A 1 293 ? 36.408 0.322 -32.614 1.00 84.56 293 ILE A CA 1
ATOM 2346 C C . ILE A 1 293 ? 37.522 0.269 -33.658 1.00 84.56 293 ILE A C 1
ATOM 2348 O O . ILE A 1 293 ? 38.204 1.267 -33.899 1.00 84.56 293 ILE A O 1
ATOM 2352 N N . THR A 1 294 ? 37.664 -0.872 -34.320 1.00 79.69 294 THR A N 1
ATOM 2353 C CA . THR A 1 294 ? 38.558 -1.063 -35.463 1.00 79.69 294 THR A CA 1
ATOM 2354 C C . THR A 1 294 ? 37.743 -1.274 -36.742 1.00 79.69 294 THR A C 1
ATOM 2356 O O . THR A 1 294 ? 36.540 -1.527 -36.708 1.00 79.69 294 THR A O 1
ATOM 2359 N N . GLU A 1 295 ? 38.393 -1.211 -37.905 1.00 74.38 295 GLU A N 1
ATOM 2360 C CA . GLU A 1 295 ? 37.737 -1.514 -39.191 1.00 74.38 295 GLU A CA 1
ATOM 2361 C C . GLU A 1 295 ? 37.267 -2.975 -39.296 1.00 74.38 295 GLU A C 1
ATOM 2363 O O . GLU A 1 295 ? 36.438 -3.314 -40.138 1.00 74.38 295 GLU A O 1
ATOM 2368 N N . THR A 1 296 ? 37.790 -3.848 -38.433 1.00 77.38 296 THR A N 1
ATOM 2369 C CA . THR A 1 296 ? 37.455 -5.272 -38.379 1.00 77.38 296 THR A CA 1
ATOM 2370 C C . THR A 1 296 ? 36.356 -5.596 -37.367 1.00 77.38 296 THR A C 1
ATOM 2372 O O . THR A 1 296 ? 35.924 -6.750 -37.309 1.00 77.38 296 THR A O 1
ATOM 2375 N N . THR A 1 297 ? 35.883 -4.613 -36.589 1.00 82.25 297 THR A N 1
ATOM 2376 C CA . THR A 1 297 ? 34.814 -4.811 -35.607 1.00 82.25 297 THR A CA 1
ATOM 2377 C C . THR A 1 297 ? 33.510 -5.195 -36.306 1.00 82.25 297 THR A C 1
ATOM 2379 O O . THR A 1 297 ? 32.982 -4.455 -37.138 1.00 82.25 297 THR A O 1
ATOM 2382 N N . LYS A 1 298 ? 32.958 -6.356 -35.947 1.00 85.44 298 LYS A N 1
ATOM 2383 C CA . LYS A 1 298 ? 31.671 -6.829 -36.470 1.00 85.44 298 LYS A CA 1
ATOM 2384 C C . LYS A 1 298 ? 30.514 -6.316 -35.626 1.00 85.44 298 LYS A C 1
ATOM 2386 O O . LYS A 1 298 ? 30.586 -6.347 -34.402 1.00 85.44 298 LYS A O 1
ATOM 2391 N N . TYR A 1 299 ? 29.424 -5.932 -36.280 1.00 81.56 299 TYR A N 1
ATOM 2392 C CA . TYR A 1 299 ? 28.194 -5.491 -35.628 1.00 81.56 299 TYR A CA 1
ATOM 2393 C C . TYR A 1 299 ? 27.076 -6.493 -35.899 1.00 81.56 299 TYR A C 1
ATOM 2395 O O . TYR A 1 299 ? 26.788 -6.830 -37.048 1.00 81.56 299 TYR A O 1
ATOM 2403 N N . THR A 1 300 ? 26.420 -6.961 -34.844 1.00 80.81 300 THR A N 1
ATOM 2404 C CA . THR A 1 300 ? 25.221 -7.798 -34.959 1.00 80.81 300 THR A CA 1
ATOM 2405 C C . THR A 1 300 ? 24.103 -7.221 -34.112 1.00 80.81 300 THR A C 1
ATOM 2407 O O . THR A 1 300 ? 24.348 -6.608 -33.078 1.00 80.81 300 THR A O 1
ATOM 2410 N N . GLN A 1 301 ? 22.862 -7.416 -34.543 1.00 77.69 301 GLN A N 1
ATOM 2411 C CA . GLN A 1 301 ? 21.685 -7.068 -33.761 1.00 77.69 301 GLN A CA 1
ATOM 2412 C C . GLN A 1 301 ? 20.936 -8.340 -33.392 1.00 77.69 301 GLN A C 1
ATOM 2414 O O . GLN A 1 301 ? 20.724 -9.221 -34.228 1.00 77.69 301 GLN A O 1
ATOM 2419 N N . LYS A 1 302 ? 20.553 -8.439 -32.122 1.00 70.88 302 LYS A N 1
ATOM 2420 C CA . LYS A 1 302 ? 19.858 -9.586 -31.547 1.00 70.88 302 LYS A CA 1
ATOM 2421 C C . LYS A 1 302 ? 18.558 -9.112 -30.908 1.00 70.88 302 LYS A C 1
ATOM 2423 O O . LYS A 1 302 ? 18.580 -8.394 -29.907 1.00 70.88 302 LYS A O 1
ATOM 2428 N N . ASP A 1 303 ? 17.437 -9.544 -31.475 1.00 63.50 303 ASP A N 1
ATOM 2429 C CA . ASP A 1 303 ? 16.107 -9.282 -30.926 1.00 63.50 303 ASP A CA 1
ATOM 2430 C C . ASP A 1 303 ? 15.765 -10.362 -29.888 1.00 63.50 303 ASP A C 1
ATOM 2432 O O . ASP A 1 303 ? 15.739 -11.558 -30.182 1.00 63.50 303 ASP A O 1
ATOM 2436 N N . ILE A 1 304 ? 15.568 -9.958 -28.630 1.00 56.66 304 ILE A N 1
ATOM 2437 C CA . ILE A 1 304 ? 15.744 -10.898 -27.518 1.00 56.66 304 ILE A CA 1
ATOM 2438 C C . ILE A 1 304 ? 14.567 -11.896 -27.374 1.00 56.66 304 ILE A C 1
ATOM 2440 O O . ILE A 1 304 ? 14.874 -13.070 -27.188 1.00 56.66 304 ILE A O 1
ATOM 2444 N N . TYR A 1 305 ? 13.276 -11.531 -27.547 1.00 53.56 305 TYR A N 1
ATOM 2445 C CA . TYR A 1 305 ? 12.132 -12.485 -27.473 1.00 53.56 305 TYR A CA 1
ATOM 2446 C C . TYR A 1 305 ? 10.825 -12.023 -28.162 1.00 53.56 305 TYR A C 1
ATOM 2448 O O . TYR A 1 305 ? 10.515 -10.832 -28.155 1.00 53.56 305 TYR A O 1
ATOM 2456 N N . ASP A 1 306 ? 10.017 -12.971 -28.672 1.00 46.72 306 ASP A N 1
ATOM 2457 C CA . ASP A 1 306 ? 8.596 -12.766 -29.027 1.00 46.72 306 ASP A CA 1
ATOM 2458 C C . ASP A 1 306 ? 7.663 -12.930 -27.802 1.00 46.72 306 ASP A C 1
ATOM 2460 O O . ASP A 1 306 ? 8.089 -13.351 -26.725 1.00 46.72 306 ASP A O 1
ATOM 2464 N N . VAL A 1 307 ? 6.361 -12.643 -27.958 1.00 41.94 307 VAL A N 1
ATOM 2465 C CA . VAL A 1 307 ? 5.334 -12.769 -26.892 1.00 41.94 307 VAL A CA 1
ATOM 2466 C C . VAL A 1 307 ? 5.166 -14.190 -26.319 1.00 41.94 307 VAL A C 1
ATOM 2468 O O . VAL A 1 307 ? 4.458 -14.372 -25.326 1.00 41.94 307 VAL A O 1
ATOM 2471 N N . ASN A 1 308 ? 5.810 -15.192 -26.924 1.00 43.94 308 ASN A N 1
ATOM 2472 C CA . ASN A 1 308 ? 5.797 -16.592 -26.509 1.00 43.94 308 ASN A CA 1
ATOM 2473 C C . ASN A 1 308 ? 7.139 -17.049 -25.905 1.00 43.94 308 ASN A C 1
ATOM 2475 O O . ASN A 1 308 ? 7.261 -18.214 -25.530 1.00 43.94 308 ASN A O 1
ATOM 2479 N N . GLY A 1 309 ? 8.131 -16.158 -25.777 1.00 49.72 309 GLY A N 1
ATOM 2480 C CA . GLY A 1 309 ? 9.442 -16.474 -25.207 1.00 49.72 309 GLY A CA 1
ATOM 2481 C C . GLY A 1 309 ? 10.381 -17.223 -26.157 1.00 49.72 309 GLY A C 1
ATOM 2482 O O . GLY A 1 309 ? 11.361 -17.811 -25.699 1.00 49.72 309 GLY A O 1
ATOM 2483 N N . ASN A 1 310 ? 10.118 -17.211 -27.468 1.00 48.09 310 ASN A N 1
ATOM 2484 C CA . ASN A 1 310 ? 11.035 -17.779 -28.456 1.00 48.09 310 ASN A CA 1
ATOM 2485 C C . ASN A 1 310 ? 12.127 -16.769 -28.826 1.00 48.09 310 ASN A C 1
ATOM 2487 O O . ASN A 1 310 ? 11.869 -15.569 -28.918 1.00 48.09 310 ASN A O 1
ATOM 2491 N N . ARG A 1 311 ? 13.347 -17.263 -29.063 1.00 47.59 311 ARG A N 1
ATOM 2492 C CA . ARG A 1 311 ? 14.502 -16.463 -29.494 1.00 47.59 311 ARG A CA 1
ATOM 2493 C C . ARG A 1 311 ? 14.269 -15.958 -30.926 1.00 47.59 311 ARG A C 1
ATOM 2495 O O . ARG A 1 311 ? 14.074 -16.772 -31.827 1.00 47.59 311 ARG A O 1
ATOM 2502 N N . VAL A 1 312 ? 14.275 -14.639 -31.116 1.00 56.25 312 VAL A N 1
ATOM 2503 C CA . VAL A 1 312 ? 14.003 -13.970 -32.400 1.00 56.25 312 VAL A CA 1
ATOM 2504 C C . VAL A 1 312 ? 15.340 -13.569 -33.044 1.00 56.25 312 VAL A C 1
ATOM 2506 O O . VAL A 1 312 ? 16.375 -13.552 -32.388 1.00 56.25 312 VAL A O 1
ATOM 2509 N N . GLU A 1 313 ? 15.351 -13.410 -34.361 1.00 58.41 313 GLU A N 1
ATOM 2510 C CA . GLU A 1 313 ? 16.518 -13.390 -35.254 1.00 58.41 313 GLU A CA 1
ATOM 2511 C C . GLU A 1 313 ? 17.761 -12.600 -34.791 1.00 58.41 313 GLU A C 1
ATOM 2513 O O . GLU A 1 313 ? 17.683 -11.525 -34.198 1.00 58.41 313 GLU A O 1
ATOM 2518 N N . THR A 1 314 ? 18.937 -13.114 -35.171 1.00 63.28 314 THR A N 1
ATOM 2519 C CA . THR A 1 314 ? 20.181 -12.334 -35.234 1.00 63.28 314 THR A CA 1
ATOM 2520 C C . THR A 1 314 ? 20.363 -11.843 -36.665 1.00 63.28 314 THR A C 1
ATOM 2522 O O . THR A 1 314 ? 20.327 -12.651 -37.594 1.00 63.28 314 THR A O 1
ATOM 2525 N N . ARG A 1 315 ? 20.551 -10.537 -36.848 1.00 73.19 315 ARG A N 1
ATOM 2526 C CA . ARG A 1 315 ? 20.783 -9.914 -38.157 1.00 73.19 315 ARG A CA 1
ATOM 2527 C C . ARG A 1 315 ? 22.113 -9.168 -38.157 1.00 73.19 315 ARG A C 1
ATOM 2529 O O . ARG A 1 315 ? 22.601 -8.764 -37.100 1.00 73.19 315 ARG A O 1
ATOM 2536 N N . GLU A 1 316 ? 22.702 -9.011 -39.340 1.00 74.88 316 GLU A N 1
ATOM 2537 C CA . GLU A 1 316 ? 23.844 -8.112 -39.514 1.00 74.88 316 GLU A CA 1
ATOM 2538 C C . GLU A 1 316 ? 23.405 -6.684 -39.191 1.00 74.88 316 GLU A C 1
ATOM 2540 O O . GLU A 1 316 ? 22.334 -6.245 -39.616 1.00 74.88 316 GLU A O 1
ATOM 2545 N N . ALA A 1 317 ? 24.223 -5.996 -38.404 1.00 78.44 317 ALA A N 1
ATOM 2546 C CA . ALA A 1 317 ? 24.019 -4.607 -38.038 1.00 78.44 317 ALA A CA 1
ATOM 2547 C C . ALA A 1 317 ? 25.198 -3.774 -38.529 1.00 78.44 317 ALA A C 1
ATOM 2549 O O . ALA A 1 317 ? 26.193 -4.287 -39.045 1.00 78.44 317 ALA A O 1
ATOM 2550 N N . SER A 1 318 ? 25.073 -2.473 -38.352 1.00 78.94 318 SER A N 1
ATOM 2551 C CA . SER A 1 318 ? 26.084 -1.499 -38.714 1.00 78.94 318 SER A CA 1
ATOM 2552 C C . SER A 1 318 ? 26.359 -0.563 -37.542 1.00 78.94 318 SER A C 1
ATOM 2554 O O . SER A 1 318 ? 25.654 -0.560 -36.529 1.00 78.94 318 SER A O 1
ATOM 2556 N N . LYS A 1 319 ? 27.403 0.251 -37.668 1.00 74.25 319 LYS A N 1
ATOM 2557 C CA . LYS A 1 319 ? 27.741 1.254 -36.656 1.00 74.25 319 LYS A CA 1
ATOM 2558 C C . LYS A 1 319 ? 26.629 2.296 -36.498 1.00 74.25 319 LYS A C 1
ATOM 2560 O O . LYS A 1 319 ? 26.442 2.835 -35.410 1.00 74.25 319 LYS A O 1
ATOM 2565 N N . GLU A 1 320 ? 25.878 2.556 -37.564 1.00 77.62 320 GLU A N 1
ATOM 2566 C CA . GLU A 1 320 ? 24.743 3.476 -37.605 1.00 77.62 320 GLU A CA 1
ATOM 2567 C C . GLU A 1 320 ? 23.570 3.031 -36.714 1.00 77.62 320 GLU A C 1
ATOM 2569 O O . GLU A 1 320 ? 22.725 3.853 -36.355 1.00 77.62 320 GLU A O 1
ATOM 2574 N N . ASP A 1 321 ? 23.530 1.757 -36.314 1.00 74.75 321 ASP A N 1
ATOM 2575 C CA . ASP A 1 321 ? 22.480 1.200 -35.456 1.00 74.75 321 ASP A CA 1
ATOM 2576 C C . ASP A 1 321 ? 22.733 1.430 -33.955 1.00 74.75 321 ASP A C 1
ATOM 2578 O O . ASP A 1 321 ? 21.840 1.202 -33.131 1.00 74.75 321 ASP A O 1
ATOM 2582 N N . LEU A 1 322 ? 23.924 1.918 -33.584 1.00 76.75 322 LEU A N 1
ATOM 2583 C CA . LEU A 1 322 ? 24.258 2.278 -32.207 1.00 76.75 322 LEU A CA 1
ATOM 2584 C C . LEU A 1 322 ? 23.438 3.490 -31.752 1.00 76.75 322 LEU A C 1
ATOM 2586 O O . LEU A 1 322 ? 23.369 4.513 -32.433 1.00 76.75 322 LEU A O 1
ATOM 2590 N N . LYS A 1 323 ? 22.843 3.399 -30.560 1.00 76.75 323 LYS A N 1
ATOM 2591 C CA . LYS A 1 323 ? 22.119 4.504 -29.917 1.00 76.75 323 LYS A CA 1
ATOM 2592 C C . LYS A 1 323 ? 22.474 4.568 -28.439 1.00 76.75 323 LYS A C 1
ATOM 2594 O O . LYS A 1 323 ? 22.631 3.531 -27.793 1.00 76.75 323 LYS A O 1
ATOM 2599 N N . ILE A 1 324 ? 22.536 5.780 -27.892 1.00 74.00 324 ILE A N 1
ATOM 2600 C CA . ILE A 1 324 ? 22.681 5.994 -26.444 1.00 74.00 324 ILE A CA 1
ATOM 2601 C C . ILE A 1 324 ? 21.552 5.254 -25.709 1.00 74.00 324 ILE A C 1
ATOM 2603 O O . ILE A 1 324 ? 20.433 5.171 -26.215 1.00 74.00 324 ILE A O 1
ATOM 2607 N N . ASP A 1 325 ? 21.871 4.704 -24.538 1.00 68.00 325 ASP A N 1
ATOM 2608 C CA . ASP A 1 325 ? 20.991 3.898 -23.679 1.00 68.00 325 ASP A CA 1
ATOM 2609 C C . ASP A 1 325 ? 20.593 2.525 -24.260 1.00 68.00 325 ASP A C 1
ATOM 2611 O O . ASP A 1 325 ? 19.759 1.805 -23.709 1.00 68.00 325 ASP A O 1
ATOM 2615 N N . THR A 1 326 ? 21.233 2.106 -25.356 1.00 70.00 326 THR A N 1
ATOM 2616 C CA . THR A 1 326 ? 21.054 0.754 -25.903 1.00 70.00 326 THR A CA 1
ATOM 2617 C C . THR A 1 326 ? 21.952 -0.236 -25.180 1.00 70.00 326 THR A C 1
ATOM 2619 O O . THR A 1 326 ? 23.110 0.065 -24.875 1.00 70.00 326 THR A O 1
ATOM 2622 N N . ARG A 1 327 ? 21.417 -1.433 -24.926 1.00 77.12 327 ARG A N 1
ATOM 2623 C CA . ARG A 1 327 ? 22.185 -2.546 -24.372 1.00 77.12 327 ARG A CA 1
ATOM 2624 C C . ARG A 1 327 ? 23.080 -3.150 -25.429 1.00 77.12 327 ARG A C 1
ATOM 2626 O O . ARG A 1 327 ? 22.613 -3.472 -26.522 1.00 77.12 327 ARG A O 1
ATOM 2633 N N . ILE A 1 328 ? 24.336 -3.351 -25.062 1.00 84.19 328 ILE A N 1
ATOM 2634 C CA . ILE A 1 328 ? 25.293 -4.046 -25.903 1.00 84.19 328 ILE A CA 1
ATOM 2635 C C . ILE A 1 328 ? 26.106 -5.057 -25.102 1.00 84.19 328 ILE A C 1
ATOM 2637 O O . ILE A 1 328 ? 26.391 -4.862 -23.918 1.00 84.19 328 ILE A O 1
ATOM 2641 N N . ASN A 1 329 ? 26.480 -6.133 -25.781 1.00 84.00 329 ASN A N 1
ATOM 2642 C CA . ASN A 1 329 ? 27.608 -6.975 -25.412 1.00 84.00 329 ASN A CA 1
ATOM 2643 C C . ASN A 1 329 ? 28.766 -6.613 -26.349 1.00 84.00 329 ASN A C 1
ATOM 2645 O O . ASN A 1 329 ? 28.567 -6.522 -27.562 1.00 84.00 329 ASN A O 1
ATOM 2649 N N . ILE A 1 330 ? 29.953 -6.399 -25.786 1.00 84.88 330 ILE A N 1
ATOM 2650 C CA . ILE A 1 330 ? 31.182 -6.209 -26.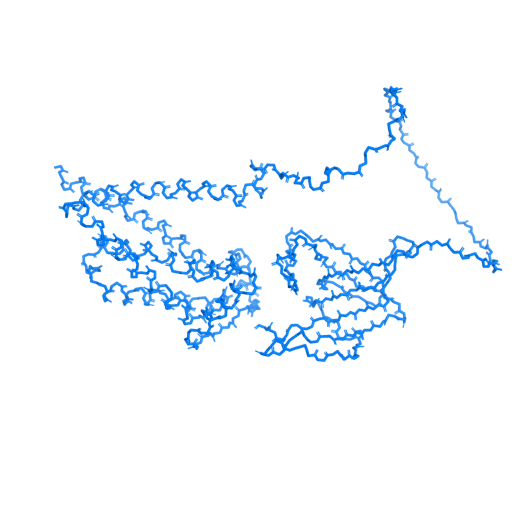546 1.00 84.88 330 ILE A CA 1
ATOM 2651 C C . ILE A 1 330 ? 32.162 -7.320 -26.199 1.00 84.88 330 ILE A C 1
ATOM 2653 O O . ILE A 1 330 ? 32.560 -7.457 -25.041 1.00 84.88 330 ILE A O 1
ATOM 2657 N N . LYS A 1 331 ? 32.623 -8.027 -27.230 1.00 85.12 331 LYS A N 1
ATOM 2658 C CA . LYS A 1 331 ? 33.782 -8.911 -27.144 1.00 85.12 331 LYS A CA 1
ATOM 2659 C C . LYS A 1 331 ? 34.980 -8.269 -27.801 1.00 85.12 331 LYS A C 1
ATOM 2661 O O . LYS A 1 331 ? 34.849 -7.538 -28.788 1.00 85.12 331 LYS A O 1
ATOM 2666 N N . GLY A 1 332 ? 36.149 -8.561 -27.264 1.00 87.25 332 GLY A N 1
ATOM 2667 C CA . GLY A 1 332 ? 37.366 -7.938 -27.731 1.00 87.25 332 GLY A CA 1
ATOM 2668 C C . GLY A 1 332 ? 38.606 -8.478 -27.058 1.00 87.25 332 GLY A C 1
ATOM 2669 O O . GLY A 1 332 ? 38.547 -9.461 -26.325 1.00 87.25 332 GLY A O 1
ATOM 2670 N N . TYR A 1 333 ? 39.718 -7.808 -27.313 1.00 79.75 333 TYR A N 1
ATOM 2671 C CA . TYR A 1 333 ? 41.002 -8.102 -26.695 1.00 79.75 333 TYR A CA 1
ATOM 2672 C C . TYR A 1 333 ? 41.574 -6.844 -26.054 1.00 79.75 333 TYR A C 1
ATOM 2674 O O . TYR A 1 333 ? 41.320 -5.716 -26.500 1.00 79.75 333 TYR A O 1
ATOM 2682 N N . GLN A 1 334 ? 42.341 -7.042 -24.991 1.00 76.00 334 GLN A N 1
ATOM 2683 C CA . GLN A 1 334 ? 43.115 -5.981 -24.375 1.00 76.00 334 GLN A CA 1
ATOM 2684 C C . GLN A 1 334 ? 44.529 -5.947 -24.959 1.00 76.00 334 GLN A C 1
ATOM 2686 O O . GLN A 1 334 ? 45.227 -6.952 -24.971 1.00 76.00 334 GLN A O 1
ATOM 2691 N N . SER A 1 335 ? 44.963 -4.770 -25.404 1.00 77.56 335 SER A N 1
ATOM 2692 C CA . SER A 1 335 ? 46.329 -4.520 -25.869 1.00 77.56 335 SER A CA 1
ATOM 2693 C C . SER A 1 335 ? 46.742 -3.105 -25.460 1.00 77.56 335 SER A C 1
ATOM 2695 O O . SER A 1 335 ? 45.929 -2.182 -25.521 1.00 77.56 335 SER A O 1
ATOM 2697 N N . ASP A 1 336 ? 47.969 -2.926 -24.966 1.00 77.56 336 ASP A N 1
ATOM 2698 C CA . ASP A 1 336 ? 48.490 -1.639 -24.470 1.00 77.56 336 ASP A CA 1
ATOM 2699 C C . ASP A 1 336 ? 47.566 -0.928 -23.465 1.00 77.56 336 ASP A C 1
ATOM 2701 O O . ASP A 1 336 ? 47.356 0.287 -23.518 1.00 77.56 336 ASP A O 1
ATOM 2705 N N . ASN A 1 337 ? 46.972 -1.700 -22.547 1.00 70.44 337 ASN A N 1
ATOM 2706 C CA . ASN A 1 337 ? 46.026 -1.203 -21.540 1.00 70.44 337 ASN A CA 1
ATOM 2707 C C . ASN A 1 337 ? 44.773 -0.518 -22.141 1.00 70.44 337 ASN A C 1
ATOM 2709 O O . ASN A 1 337 ? 44.106 0.281 -21.481 1.00 70.44 337 ASN A O 1
ATOM 2713 N N . LYS A 1 338 ? 44.457 -0.824 -23.405 1.00 76.31 338 LYS A N 1
ATOM 2714 C CA . LYS A 1 338 ? 43.252 -0.405 -24.126 1.00 76.31 338 LYS A CA 1
ATOM 2715 C C . LYS A 1 338 ? 42.449 -1.625 -24.548 1.00 76.31 338 LYS A C 1
ATOM 2717 O O . LYS A 1 338 ? 43.002 -2.673 -24.864 1.00 76.31 338 LYS A O 1
ATOM 2722 N N . LEU A 1 339 ? 41.134 -1.463 -24.585 1.00 82.31 339 LEU A N 1
ATOM 2723 C CA . LEU A 1 339 ? 40.206 -2.501 -25.018 1.00 82.31 339 LEU A CA 1
ATOM 2724 C C . LEU A 1 339 ? 39.822 -2.267 -26.476 1.00 82.31 339 LEU A C 1
ATOM 2726 O O . LEU A 1 339 ? 39.385 -1.167 -26.809 1.00 82.31 339 LEU A O 1
ATOM 2730 N N . TYR A 1 340 ? 39.937 -3.286 -27.322 1.00 80.25 340 TYR A N 1
ATOM 2731 C CA . TYR A 1 340 ? 39.564 -3.224 -28.736 1.00 80.25 340 TYR A CA 1
ATOM 2732 C C . TYR A 1 340 ? 38.426 -4.192 -29.034 1.00 80.25 340 TYR A C 1
ATOM 2734 O O . TYR A 1 340 ? 38.522 -5.374 -28.718 1.00 80.25 340 TYR A O 1
ATOM 2742 N N . ALA A 1 341 ? 37.352 -3.701 -29.653 1.00 85.12 341 ALA A N 1
ATOM 2743 C CA . ALA A 1 341 ? 36.182 -4.505 -29.981 1.00 85.12 341 ALA A CA 1
ATOM 2744 C C . ALA A 1 341 ? 36.415 -5.356 -31.238 1.00 85.12 341 ALA A C 1
ATOM 2746 O O . ALA A 1 341 ? 36.725 -4.838 -32.311 1.00 85.12 341 ALA A O 1
ATOM 2747 N N . THR A 1 342 ? 36.175 -6.659 -31.134 1.00 84.62 342 THR A N 1
ATOM 2748 C CA . THR A 1 342 ? 36.117 -7.582 -32.278 1.00 84.62 342 THR A CA 1
ATOM 2749 C C . THR A 1 342 ? 34.675 -7.832 -32.715 1.00 84.62 342 THR A C 1
ATOM 2751 O O . THR A 1 342 ? 34.398 -7.941 -33.911 1.00 84.62 342 THR A O 1
ATOM 2754 N N . GLU A 1 343 ? 33.740 -7.860 -31.765 1.00 85.31 343 GLU A N 1
ATOM 2755 C CA . GLU A 1 343 ? 32.309 -8.058 -31.994 1.00 85.31 343 GLU A CA 1
ATOM 2756 C C . GLU A 1 343 ? 31.495 -7.163 -31.051 1.00 85.31 343 GLU A C 1
ATOM 2758 O O . GLU A 1 343 ? 31.725 -7.142 -29.843 1.00 85.31 343 GLU A O 1
ATOM 2763 N N . ILE A 1 344 ? 30.520 -6.442 -31.603 1.00 85.00 344 ILE A N 1
ATOM 2764 C CA . ILE A 1 344 ? 29.524 -5.671 -30.860 1.00 85.00 344 ILE A CA 1
ATOM 2765 C C . ILE A 1 344 ? 28.148 -6.249 -31.180 1.00 85.00 344 ILE A C 1
ATOM 2767 O O . ILE A 1 344 ? 27.698 -6.236 -32.328 1.00 85.00 344 ILE A O 1
ATOM 2771 N N . VAL A 1 345 ? 27.468 -6.738 -30.149 1.00 84.19 345 VAL A N 1
ATOM 2772 C CA . VAL A 1 345 ? 26.110 -7.276 -30.235 1.00 84.19 345 VAL A CA 1
ATOM 2773 C C . VAL A 1 345 ? 25.146 -6.262 -29.635 1.00 84.19 345 VAL A C 1
ATOM 2775 O O . VAL A 1 345 ? 25.145 -6.036 -28.427 1.00 84.19 345 VAL A O 1
ATOM 2778 N N . ILE A 1 346 ? 24.312 -5.663 -30.479 1.00 83.31 346 ILE A N 1
ATOM 2779 C CA . ILE A 1 346 ? 23.249 -4.737 -30.096 1.00 83.31 346 ILE A CA 1
ATOM 2780 C C . ILE A 1 346 ? 22.022 -5.544 -29.681 1.00 83.31 346 ILE A C 1
ATOM 2782 O O . ILE A 1 346 ? 21.441 -6.276 -30.484 1.00 83.31 346 ILE A O 1
ATOM 2786 N N . GLU A 1 347 ? 21.614 -5.415 -28.424 1.00 75.88 347 GLU A N 1
ATOM 2787 C CA . GLU A 1 347 ? 20.511 -6.179 -27.854 1.00 75.88 347 GLU A CA 1
ATOM 2788 C C . GLU A 1 347 ? 19.231 -5.332 -27.774 1.00 75.88 347 GLU A C 1
ATOM 2790 O O . GLU A 1 347 ? 19.092 -4.442 -26.931 1.00 75.88 347 GLU A O 1
ATOM 2795 N N . ASN A 1 348 ? 18.253 -5.642 -28.632 1.00 63.34 348 ASN A N 1
ATOM 2796 C CA . ASN A 1 348 ? 16.926 -5.031 -28.583 1.00 63.34 348 ASN A CA 1
ATOM 2797 C C . ASN A 1 348 ? 15.987 -5.874 -27.714 1.00 63.34 348 ASN A C 1
ATOM 2799 O O . ASN A 1 348 ? 15.643 -7.014 -28.042 1.00 63.34 348 ASN A O 1
ATOM 2803 N N . SER A 1 349 ? 15.490 -5.288 -26.627 1.00 50.97 349 SER A N 1
ATOM 2804 C CA . SER A 1 349 ? 14.327 -5.829 -25.923 1.00 50.97 349 SER A CA 1
ATOM 2805 C C . SER A 1 349 ? 13.054 -5.369 -26.637 1.00 50.97 349 SER A C 1
ATOM 2807 O O . SER A 1 349 ? 12.744 -4.180 -26.639 1.00 50.97 349 SER A O 1
ATOM 2809 N N . LEU A 1 350 ? 12.288 -6.302 -27.213 1.00 41.19 350 LEU A N 1
ATOM 2810 C CA . LEU A 1 350 ? 10.954 -6.025 -27.776 1.00 41.19 350 LEU A CA 1
ATOM 2811 C C . LEU A 1 350 ? 9.893 -5.708 -26.702 1.00 41.19 350 LEU A C 1
ATOM 2813 O O . LEU A 1 350 ? 8.765 -5.356 -27.036 1.00 41.19 350 LEU A O 1
ATOM 2817 N N . TYR A 1 351 ? 10.252 -5.780 -25.418 1.00 36.00 351 TYR A N 1
ATOM 2818 C CA . TYR A 1 351 ? 9.430 -5.286 -24.320 1.00 36.00 351 TYR A CA 1
ATOM 2819 C C . TYR A 1 351 ? 9.815 -3.839 -23.999 1.00 36.00 351 TYR A C 1
ATOM 2821 O O . TYR A 1 351 ? 10.893 -3.593 -23.448 1.00 36.00 351 TYR A O 1
ATOM 2829 N N . LYS A 1 352 ? 8.931 -2.914 -24.390 1.00 30.47 352 LYS A N 1
ATOM 2830 C CA . LYS A 1 352 ? 8.897 -1.508 -23.968 1.00 30.47 352 LYS A CA 1
ATOM 2831 C C . LYS A 1 352 ? 7.933 -1.317 -22.810 1.00 30.47 352 LYS A C 1
ATOM 2833 O O . LYS A 1 352 ? 6.838 -1.920 -22.876 1.00 30.47 352 LYS A O 1
#

Radius of gyration: 29.88 Å; chains: 1; bounding box: 84×46×71 Å

Sequence (352 aa):
MKNRKKIFLKNCCHIIFIIYLIFLIKIVLFKYRGLTTTVDKLITGELSGLHSFNIIPFQSIWEFTKLMFSGYFSRGFNNIVGNVFVFAPFGYFISLLHKKCRKLKTVAIVGFFVSLFFEICQYVLYLGSADIDDIILNVLGVALGFLFFKGMIAITDKKETQRYVVTIILSIIGFIVAGYLAVDYFGIMFGIKKQSNQSYLSDSSNDLQSDYSNNEQIAVISDEQSNEEQSKVEFDEEQSKVDSDEEFDIYGHITAYDNASITINKVKEEDFGEGKGIASGSVENPDLQTVYITETTKYTQKDIYDVNGNRVETREASKEDLKIDTRINIKGYQSDNKLYATEIVIENSLYK

Secondary structure (DSSP, 8-state):
-HHHHHHHHHHHHHHHHHHHHHHHHHHHHTSSS-HHHHHHHHHHT---S---EE-STTHHHHHHHHHHHTT-HHHHHHHHHHHHHHHHHHHHHHHHH-GGG-SHHHHHHHHHHHHHHHHHHHHHTTSS-EEHHHHHHHHHHHHHHHHHHHHHHHHTTT-HHHHHHHHHHHHHHHHHHHHHHHHHHHTTTTTSS---------SS-----------------------------------------EEEEEEEEEEEE-SSEEEEEEPPGGGS-SSSS-----TTS--EEEEEEEEEEEEEEEE---TT-PPP-EEE--GGG--TT-EEEEEEEEETTEEEEEEEEEEE-S--